Protein AF-0000000070920323 (afdb_homodimer)

Structure (mmCIF, N/CA/C/O backbone):
data_AF-0000000070920323-model_v1
#
loop_
_entity.id
_entity.type
_entity.pdbx_description
1 polymer 'DUF302 domain-containing protein'
#
loop_
_atom_site.group_PDB
_atom_site.id
_atom_site.type_symbol
_atom_site.label_atom_id
_atom_site.label_alt_id
_atom_site.label_comp_id
_atom_site.label_asym_id
_atom_site.label_entity_id
_atom_site.label_seq_id
_atom_site.pdbx_PDB_ins_code
_atom_site.Cartn_x
_atom_site.Cartn_y
_atom_site.Cartn_z
_atom_site.occupancy
_atom_site.B_iso_or_equiv
_atom_site.auth_seq_id
_atom_site.auth_comp_id
_atom_site.auth_asym_id
_atom_site.auth_atom_id
_atom_site.pdbx_PDB_model_num
ATOM 1 N N . MET A 1 1 ? -32.625 34.156 17.375 1 57.28 1 MET A N 1
ATOM 2 C CA . MET A 1 1 ? -31.172 34.062 17.5 1 57.28 1 MET A CA 1
ATOM 3 C C . MET A 1 1 ? -30.484 35.094 16.594 1 57.28 1 MET A C 1
ATOM 5 O O . MET A 1 1 ? -30.766 35.156 15.398 1 57.28 1 MET A O 1
ATOM 9 N N . SER A 1 2 ? -29.844 36.188 17.109 1 81.19 2 SER A N 1
ATOM 10 C CA . SER A 1 2 ? -29.453 37.438 16.422 1 81.19 2 SER A CA 1
ATOM 11 C C . SER A 1 2 ? -28.516 37.156 15.25 1 81.19 2 SER A C 1
ATOM 13 O O . SER A 1 2 ? -27.859 36.094 15.219 1 81.19 2 SER A O 1
ATOM 15 N N . LYS A 1 3 ? -28.688 37.688 14.109 1 90.5 3 LYS A N 1
ATOM 16 C CA . LYS A 1 3 ? -27.875 37.594 12.891 1 90.5 3 LYS A CA 1
ATOM 17 C C . LYS A 1 3 ? -26.391 37.5 13.219 1 90.5 3 LYS A C 1
ATOM 19 O O . LYS A 1 3 ? -25.656 36.75 12.57 1 90.5 3 LYS A O 1
ATOM 24 N N . LYS A 1 4 ? -25.984 38.125 14.25 1 90.06 4 LYS A N 1
ATOM 25 C CA . LYS A 1 4 ? -24.578 38.156 14.656 1 90.06 4 LYS A CA 1
ATOM 26 C C . LYS A 1 4 ? -24.156 36.781 15.211 1 90.06 4 LYS A C 1
ATOM 28 O O . LYS A 1 4 ? -23.047 36.312 14.953 1 90.06 4 LYS A O 1
ATOM 33 N N . LEU A 1 5 ? -24.953 36.125 15.914 1 87.5 5 LEU A N 1
ATOM 34 C CA . LEU A 1 5 ? -24.672 34.812 16.5 1 87.5 5 LEU A CA 1
ATOM 35 C C . LEU A 1 5 ? -24.547 33.75 15.406 1 87.5 5 LEU A C 1
ATOM 37 O O . LEU A 1 5 ? -23.656 32.906 15.461 1 87.5 5 LEU A O 1
ATOM 41 N N . ILE A 1 6 ? -25.406 33.844 14.43 1 91.12 6 ILE A N 1
ATOM 42 C CA . ILE A 1 6 ? -25.406 32.906 13.32 1 91.12 6 ILE A CA 1
ATOM 43 C C . ILE A 1 6 ? -24.125 33.062 12.516 1 91.12 6 ILE A C 1
ATOM 45 O O . ILE A 1 6 ? -23.469 32.062 12.195 1 91.12 6 ILE A O 1
ATOM 49 N N . VAL A 1 7 ? -23.75 34.25 12.195 1 91.25 7 VAL A N 1
ATOM 50 C CA . VAL A 1 7 ? -22.547 34.562 11.414 1 91.25 7 VAL A CA 1
ATOM 51 C C . VAL A 1 7 ? -21.312 34.062 12.164 1 91.25 7 VAL A C 1
ATOM 53 O O . VAL A 1 7 ? -20.422 33.438 11.57 1 91.25 7 VAL A O 1
ATOM 56 N N . THR A 1 8 ? -21.281 34.219 13.453 1 90.12 8 THR A N 1
ATOM 57 C CA . THR A 1 8 ? -20.156 33.812 14.273 1 90.12 8 THR A CA 1
ATOM 58 C C . THR A 1 8 ? -20.094 32.281 14.359 1 90.12 8 THR A C 1
ATOM 60 O O . THR A 1 8 ? -19.016 31.688 14.32 1 90.12 8 THR A O 1
ATOM 63 N N . GLY A 1 9 ? -21.188 31.656 14.516 1 90.19 9 GLY A N 1
ATOM 64 C CA . GLY A 1 9 ? -21.266 30.203 14.508 1 90.19 9 GLY A CA 1
ATOM 65 C C . GLY A 1 9 ? -20.766 29.578 13.219 1 90.19 9 GLY A C 1
ATOM 66 O O . GLY A 1 9 ? -19.969 28.656 13.234 1 90.19 9 GLY A O 1
ATOM 67 N N . ILE A 1 10 ? -21.25 30.109 12.031 1 93.25 10 ILE A N 1
ATOM 68 C CA . ILE A 1 10 ? -20.844 29.641 10.711 1 93.25 10 ILE A CA 1
ATOM 69 C C . ILE A 1 10 ? -19.344 29.891 10.5 1 93.25 10 ILE A C 1
ATOM 71 O O . ILE A 1 10 ? -18.641 29.031 9.969 1 93.25 10 ILE A O 1
ATOM 75 N N . GLY A 1 11 ? -18.938 31.031 10.906 1 92.75 11 GLY A N 1
ATOM 76 C CA . GLY A 1 11 ? -17.516 31.312 10.852 1 92.75 11 GLY A CA 1
ATOM 77 C C . GLY A 1 11 ? -16.672 30.312 11.617 1 92.75 11 GLY A C 1
ATOM 78 O O . GLY A 1 11 ? -15.672 29.828 11.102 1 92.75 11 GLY A O 1
ATOM 79 N N . GLY A 1 12 ? -17.062 30.047 12.844 1 90.75 12 GLY A N 1
ATOM 80 C CA . GLY A 1 12 ? -16.391 29.016 13.625 1 90.75 12 GLY A CA 1
ATOM 81 C C . GLY A 1 12 ? -16.359 27.672 12.945 1 90.75 12 GLY A C 1
ATOM 82 O O . GLY A 1 12 ? -15.328 26.984 12.938 1 90.75 12 GLY A O 1
ATOM 83 N N . PHE A 1 13 ? -17.484 27.297 12.398 1 93 13 PHE A N 1
ATOM 84 C CA . PHE A 1 13 ? -17.594 26.031 11.68 1 93 13 PHE A CA 1
ATOM 85 C C . PHE A 1 13 ? -16.594 25.969 10.523 1 93 13 PHE A C 1
ATOM 87 O O . PHE A 1 13 ? -15.844 25 10.398 1 93 13 PHE A O 1
ATOM 94 N N . VAL A 1 14 ? -16.516 26.969 9.672 1 94.06 14 VAL A N 1
ATOM 95 C CA . VAL A 1 14 ? -15.656 27.047 8.5 1 94.06 14 VAL A CA 1
ATOM 96 C C . VAL A 1 14 ? -14.188 27 8.938 1 94.06 14 VAL A C 1
ATOM 98 O O . VAL A 1 14 ? -13.383 26.281 8.344 1 94.06 14 VAL A O 1
ATOM 101 N N . VAL A 1 15 ? -13.883 27.688 10.016 1 92.5 15 VAL A N 1
ATOM 102 C CA . VAL A 1 15 ? -12.523 27.703 10.531 1 92.5 15 VAL A CA 1
ATOM 103 C C . VAL A 1 15 ? -12.156 26.312 11.062 1 92.5 15 VAL A C 1
ATOM 105 O O . VAL A 1 15 ? -11.039 25.844 10.867 1 92.5 15 VAL A O 1
ATOM 108 N N . GLY A 1 16 ? -13.094 25.688 11.75 1 91.06 16 GLY A N 1
ATOM 109 C CA . GLY A 1 16 ? -12.859 24.344 12.242 1 91.06 16 GLY A CA 1
ATOM 110 C C . GLY A 1 16 ? -12.57 23.344 11.133 1 91.06 16 GLY A C 1
ATOM 111 O O . GLY A 1 16 ? -11.609 22.578 11.219 1 91.06 16 GLY A O 1
ATOM 112 N N . VAL A 1 17 ? -13.32 23.312 10.078 1 91.56 17 VAL A N 1
ATOM 113 C CA . VAL A 1 17 ? -13.141 22.453 8.914 1 91.56 17 VAL A CA 1
ATOM 114 C C . VAL A 1 17 ? -11.797 22.75 8.258 1 91.56 17 VAL A C 1
ATOM 116 O O . VAL A 1 17 ? -11.031 21.828 7.961 1 91.56 17 VAL A O 1
ATOM 119 N N . GLY A 1 18 ? -11.523 23.953 8.031 1 92.62 18 GLY A N 1
ATOM 120 C CA . GLY A 1 18 ? -10.273 24.359 7.406 1 92.62 18 GLY A CA 1
ATOM 121 C C . GLY A 1 18 ? -9.047 23.953 8.211 1 92.62 18 GLY A C 1
ATOM 122 O O . GLY A 1 18 ? -8.078 23.438 7.652 1 92.62 18 GLY A O 1
ATOM 123 N N . ALA A 1 19 ? -9.102 24.141 9.5 1 91.69 19 ALA A N 1
ATOM 124 C CA . ALA A 1 19 ? -8 23.781 10.383 1 91.69 19 ALA A CA 1
ATOM 125 C C . ALA A 1 19 ? -7.762 22.266 10.367 1 91.69 19 ALA A C 1
ATOM 127 O O . ALA A 1 19 ? -6.617 21.812 10.312 1 91.69 19 ALA A O 1
ATOM 128 N N . MET A 1 20 ? -8.805 21.547 10.391 1 88.44 20 MET A N 1
ATOM 129 C CA . MET A 1 20 ? -8.68 20.094 10.359 1 88.44 20 MET A CA 1
ATOM 130 C C . MET A 1 20 ? -8.094 19.625 9.039 1 88.44 20 MET A C 1
ATOM 132 O O . MET A 1 20 ? -7.227 18.75 9.016 1 88.44 20 MET A O 1
ATOM 136 N N . MET A 1 21 ? -8.516 20.172 8.008 1 87.5 21 MET A N 1
ATOM 137 C CA . MET A 1 21 ? -7.992 19.812 6.695 1 87.5 21 MET A CA 1
ATOM 138 C C . MET A 1 21 ? -6.5 20.109 6.598 1 87.5 21 MET A C 1
ATOM 140 O O . MET A 1 21 ? -5.723 19.297 6.113 1 87.5 21 MET A O 1
ATOM 144 N N . LEU A 1 22 ? -6.121 21.125 7.055 1 87.19 22 LEU A N 1
ATOM 145 C CA . LEU A 1 22 ? -4.719 21.531 7.008 1 87.19 22 LEU A CA 1
ATOM 146 C C . LEU A 1 22 ? -3.863 20.609 7.879 1 87.19 22 LEU A C 1
ATOM 148 O O . LEU A 1 22 ? -2.793 20.172 7.453 1 87.19 22 LEU A O 1
ATOM 152 N N . THR A 1 23 ? -4.328 20.328 8.992 1 86.44 23 THR A N 1
ATOM 153 C CA . THR A 1 23 ? -3.562 19.484 9.898 1 86.44 23 THR A CA 1
ATOM 154 C C . THR A 1 23 ? -3.502 18.047 9.383 1 86.44 23 THR A C 1
ATOM 156 O O . THR A 1 23 ? -2.451 17.406 9.438 1 86.44 23 THR A O 1
ATOM 159 N N . ALA A 1 24 ? -4.566 17.625 8.898 1 82.19 24 ALA A N 1
ATOM 160 C CA . ALA A 1 24 ? -4.617 16.266 8.375 1 82.19 24 ALA A CA 1
ATOM 161 C C . ALA A 1 24 ? -3.672 16.109 7.184 1 82.19 24 ALA A C 1
ATOM 163 O O . ALA A 1 24 ? -2.914 15.133 7.117 1 82.19 24 ALA A O 1
ATOM 164 N N . PHE A 1 25 ? -3.678 16.984 6.336 1 82.12 25 PHE A N 1
ATOM 165 C CA . PHE A 1 25 ? -2.832 16.906 5.152 1 82.12 25 PHE A CA 1
ATOM 166 C C . PHE A 1 25 ? -1.36 17.047 5.527 1 82.12 25 PHE A C 1
ATOM 168 O O . PHE A 1 25 ? -0.496 16.422 4.906 1 82.12 25 PHE A O 1
ATOM 175 N N . SER A 1 26 ? -1.143 17.734 6.543 1 85.31 26 SER A N 1
ATOM 176 C CA . SER A 1 26 ? 0.236 17.922 6.98 1 85.31 26 SER A CA 1
ATOM 177 C C . SER A 1 26 ? 0.737 16.734 7.785 1 85.31 26 SER A C 1
ATOM 179 O O . SER A 1 26 ? 1.916 16.375 7.715 1 85.31 26 SER A O 1
ATOM 181 N N . ALA A 1 27 ? -0.126 16.109 8.398 1 88.12 27 ALA A N 1
ATOM 182 C CA . ALA A 1 27 ? 0.26 15.023 9.305 1 88.12 27 ALA A CA 1
ATOM 183 C C . ALA A 1 27 ? 0.129 13.672 8.617 1 88.12 27 ALA A C 1
ATOM 185 O O . ALA A 1 27 ? 0.665 12.672 9.094 1 88.12 27 ALA A O 1
ATOM 186 N N . ALA A 1 28 ? -0.458 13.656 7.492 1 86.75 28 ALA A N 1
ATOM 187 C CA . ALA A 1 28 ? -0.838 12.414 6.824 1 86.75 28 ALA A CA 1
ATOM 188 C C . ALA A 1 28 ? 0.387 11.555 6.527 1 86.75 28 ALA A C 1
ATOM 190 O O . ALA A 1 28 ? 0.401 10.359 6.832 1 86.75 28 ALA A O 1
ATOM 191 N N . PRO A 1 29 ? 1.549 12.117 6.066 1 87.94 29 PRO A N 1
ATOM 192 C CA . PRO A 1 29 ? 2.699 11.266 5.754 1 87.94 29 PRO A CA 1
ATOM 193 C C . PRO A 1 29 ? 3.244 10.539 6.98 1 87.94 29 PRO A C 1
ATOM 195 O O . PRO A 1 29 ? 3.518 9.336 6.914 1 87.94 29 PRO A O 1
ATOM 198 N N . LYS A 1 30 ? 3.256 11.203 8.094 1 89 30 LYS A N 1
ATOM 199 C CA . LYS A 1 30 ? 3.771 10.594 9.32 1 89 30 LYS A CA 1
ATOM 200 C C . LYS A 1 30 ? 2.775 9.594 9.891 1 89 30 LYS A C 1
ATOM 202 O O . LYS A 1 30 ? 3.17 8.609 10.523 1 89 30 LYS A O 1
ATOM 207 N N . LEU A 1 31 ? 1.542 9.828 9.578 1 89.25 31 LEU A N 1
ATOM 208 C CA . LEU A 1 31 ? 0.497 8.953 10.094 1 89.25 31 LEU A CA 1
ATOM 209 C C . LEU A 1 31 ? 0.349 7.711 9.227 1 89.25 31 LEU A C 1
ATOM 211 O O . LEU A 1 31 ? 0.002 6.637 9.727 1 89.25 31 LEU A O 1
ATOM 215 N N . MET A 1 32 ? 0.708 7.828 7.965 1 90.56 32 MET A N 1
ATOM 216 C CA . MET A 1 32 ? 0.456 6.742 7.02 1 90.56 32 MET A CA 1
ATOM 217 C C . MET A 1 32 ? 1.638 5.781 6.965 1 90.56 32 MET A C 1
ATOM 219 O O . MET A 1 32 ? 1.46 4.586 6.73 1 90.56 32 MET A O 1
ATOM 223 N N . ILE A 1 33 ? 2.855 6.336 7.23 1 95.69 33 ILE A N 1
ATOM 224 C CA . ILE A 1 33 ? 4.07 5.535 7.109 1 95.69 33 ILE A CA 1
ATOM 225 C C . ILE A 1 33 ? 4.855 5.59 8.414 1 95.69 33 ILE A C 1
ATOM 227 O O . ILE A 1 33 ? 5.035 6.66 9 1 95.69 33 ILE A O 1
ATOM 231 N N . VAL A 1 34 ? 5.324 4.477 8.859 1 95.88 34 VAL A N 1
ATOM 232 C CA . VAL A 1 34 ? 6.172 4.363 10.047 1 95.88 34 VAL A CA 1
ATOM 233 C C . VAL A 1 34 ? 7.609 4.07 9.625 1 95.88 34 VAL A C 1
ATOM 235 O O . VAL A 1 34 ? 7.852 3.211 8.773 1 95.88 34 VAL A O 1
ATOM 238 N N . GLU A 1 35 ? 8.5 4.793 10.156 1 97.12 35 GLU A N 1
ATOM 239 C CA . GLU A 1 35 ? 9.922 4.559 9.93 1 97.12 35 GLU A CA 1
ATOM 240 C C . GLU A 1 35 ? 10.656 4.312 11.242 1 97.12 35 GLU A C 1
ATOM 242 O O . GLU A 1 35 ? 10.406 4.992 12.242 1 97.12 35 GLU A O 1
ATO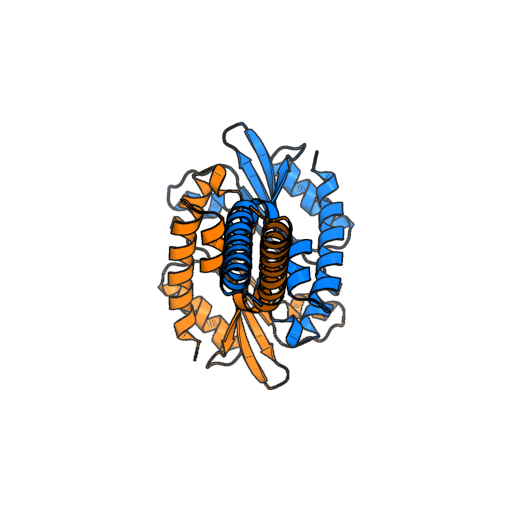M 247 N N . ASP A 1 36 ? 11.461 3.363 11.25 1 98.19 36 ASP A N 1
ATOM 248 C CA . ASP A 1 36 ? 12.352 3.074 12.367 1 98.19 36 ASP A CA 1
ATOM 249 C C . ASP A 1 36 ? 13.766 2.754 11.875 1 98.19 36 ASP A C 1
ATOM 251 O O . ASP A 1 36 ? 13.938 2.25 10.766 1 98.19 36 ASP A O 1
ATOM 255 N N . GLU A 1 37 ? 14.711 3.062 12.734 1 98.44 37 GLU A N 1
ATOM 256 C CA . GLU A 1 37 ? 16.078 2.703 12.391 1 98.44 37 GLU A CA 1
ATOM 257 C C . GLU A 1 37 ? 16.391 1.265 12.797 1 98.44 37 GLU A C 1
ATOM 259 O O . GLU A 1 37 ? 15.992 0.815 13.875 1 98.44 37 GLU A O 1
ATOM 264 N N . SER A 1 38 ? 17.078 0.591 11.93 1 98.75 38 SER A N 1
ATOM 265 C CA . SER A 1 38 ? 17.516 -0.764 12.242 1 98.75 38 SER A CA 1
ATOM 266 C C . SER A 1 38 ? 18.828 -0.751 13.023 1 98.75 38 SER A C 1
ATOM 268 O O . SER A 1 38 ? 19.688 0.104 12.797 1 98.75 38 SER A O 1
ATOM 270 N N . ARG A 1 39 ? 19.047 -1.739 13.914 1 97.81 39 ARG A N 1
ATOM 271 C CA . ARG A 1 39 ? 20.281 -1.916 14.672 1 97.81 39 ARG A CA 1
ATOM 272 C C . ARG A 1 39 ? 21.344 -2.598 13.828 1 97.81 39 ARG A C 1
ATOM 274 O O . ARG A 1 39 ? 22.5 -2.695 14.242 1 97.81 39 ARG A O 1
ATOM 281 N N . TYR A 1 40 ? 20.969 -3.064 12.672 1 98.5 40 TYR A N 1
ATOM 282 C CA . TYR A 1 40 ? 21.859 -3.867 11.852 1 98.5 40 TYR A CA 1
ATOM 283 C C . TYR A 1 40 ? 22.062 -3.229 10.477 1 98.5 40 TYR A C 1
ATOM 285 O O . TYR A 1 40 ? 21.328 -2.311 10.102 1 98.5 40 TYR A O 1
ATOM 293 N N . ALA A 1 41 ? 23.078 -3.699 9.797 1 98.38 41 ALA A N 1
ATOM 294 C CA . ALA A 1 41 ? 23.328 -3.258 8.43 1 98.38 41 ALA A CA 1
ATOM 295 C C . ALA A 1 41 ? 22.266 -3.801 7.473 1 98.38 41 ALA A C 1
ATOM 297 O O . ALA A 1 41 ? 21.453 -4.652 7.852 1 98.38 41 ALA A O 1
ATOM 298 N N . PHE A 1 42 ? 22.266 -3.285 6.305 1 98.62 42 PHE A N 1
ATOM 299 C CA . PHE A 1 42 ? 21.219 -3.508 5.312 1 98.62 42 PHE A CA 1
ATOM 300 C C . PHE A 1 42 ? 20.969 -4.996 5.117 1 98.62 42 PHE A C 1
ATOM 302 O O . PHE A 1 42 ? 19.859 -5.484 5.375 1 98.62 42 PHE A O 1
ATOM 309 N N . GLU A 1 43 ? 21.938 -5.773 4.77 1 98.38 43 GLU A N 1
ATOM 310 C CA . GLU A 1 43 ? 21.766 -7.191 4.473 1 98.38 43 GLU A CA 1
ATOM 311 C C . GLU A 1 43 ? 21.344 -7.969 5.719 1 98.38 43 GLU A C 1
ATOM 313 O O . GLU A 1 43 ? 20.4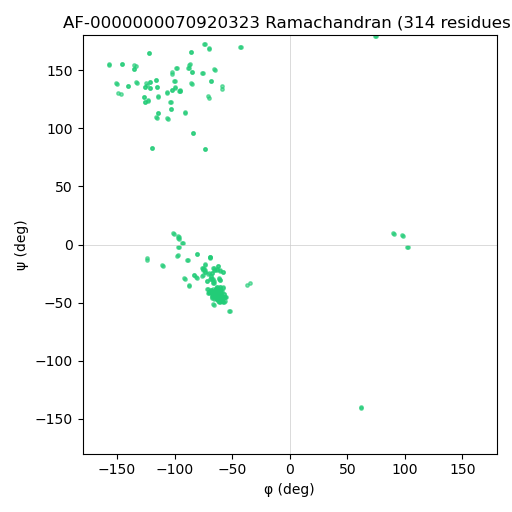84 -8.844 5.652 1 98.38 43 GLU A O 1
ATOM 318 N N . GLU A 1 44 ? 21.969 -7.656 6.789 1 98.69 44 GLU A N 1
ATOM 319 C CA . GLU A 1 44 ? 21.641 -8.352 8.039 1 98.69 44 GLU A CA 1
ATOM 320 C C . GLU A 1 44 ? 20.219 -8.07 8.477 1 98.69 44 GLU A C 1
ATOM 322 O O . GLU A 1 44 ? 19.531 -8.953 9 1 98.69 44 GLU A O 1
ATOM 327 N N . THR A 1 45 ? 19.75 -6.812 8.289 1 98.81 45 THR A N 1
ATOM 328 C CA . THR A 1 45 ? 18.375 -6.465 8.617 1 98.81 45 THR A CA 1
ATOM 329 C C . THR A 1 45 ? 17.391 -7.34 7.836 1 98.81 45 THR A C 1
ATOM 331 O O . THR A 1 45 ? 16.469 -7.914 8.414 1 98.81 45 THR A O 1
ATOM 334 N N . ILE A 1 46 ? 17.656 -7.496 6.566 1 98.75 46 ILE A N 1
ATOM 335 C CA . ILE A 1 46 ? 16.781 -8.273 5.695 1 98.75 46 ILE A CA 1
ATOM 336 C C . ILE A 1 46 ? 16.781 -9.734 6.141 1 98.75 46 ILE A C 1
ATOM 338 O O . ILE A 1 46 ? 15.719 -10.344 6.301 1 98.75 46 ILE A O 1
ATOM 342 N N . GLU A 1 47 ? 17.938 -10.266 6.406 1 98.62 47 GLU A N 1
ATOM 343 C CA . GLU A 1 47 ? 18.078 -11.656 6.801 1 98.62 47 GLU A CA 1
ATOM 344 C C . GLU A 1 47 ? 17.359 -11.938 8.117 1 98.62 47 GLU A C 1
ATOM 346 O O . GLU A 1 47 ? 16.688 -12.961 8.266 1 98.62 47 GLU A O 1
ATOM 351 N N . ARG A 1 48 ? 17.531 -11.047 9.031 1 98.62 48 ARG A N 1
ATOM 352 C CA . ARG A 1 48 ? 16.922 -11.227 10.352 1 98.62 48 ARG A CA 1
ATOM 353 C C . ARG A 1 48 ? 15.406 -11.125 10.281 1 98.62 48 ARG A C 1
ATOM 355 O O . ARG A 1 48 ? 14.703 -11.867 10.969 1 98.62 48 ARG A O 1
ATOM 362 N N . VAL A 1 49 ? 14.883 -10.203 9.469 1 98.75 49 VAL A N 1
ATOM 363 C CA . VAL A 1 49 ? 13.438 -10.086 9.312 1 98.75 49 VAL A CA 1
ATOM 364 C C . VAL A 1 49 ? 12.875 -11.367 8.703 1 98.75 49 VAL A C 1
ATOM 366 O O . VAL A 1 49 ? 11.875 -11.906 9.18 1 98.75 49 VAL A O 1
ATOM 369 N N . GLU A 1 50 ? 13.516 -11.852 7.648 1 98.62 50 GLU A N 1
ATOM 370 C CA . GLU A 1 50 ? 13.07 -13.086 7.004 1 98.62 50 GLU A CA 1
ATOM 371 C C . GLU A 1 50 ? 13.078 -14.25 7.988 1 98.62 50 GLU A C 1
ATOM 373 O O . GLU A 1 50 ? 12.109 -15.008 8.062 1 98.62 50 GLU A O 1
ATOM 378 N N . ALA A 1 51 ? 14.164 -14.391 8.719 1 98.44 51 ALA A N 1
ATOM 379 C CA . ALA A 1 51 ? 14.312 -15.484 9.672 1 98.44 51 ALA A CA 1
ATOM 380 C C . ALA A 1 51 ? 13.25 -15.414 10.766 1 98.44 51 ALA A C 1
ATOM 382 O O . ALA A 1 51 ? 12.625 -16.422 11.102 1 98.44 51 ALA A O 1
ATOM 383 N N . THR A 1 52 ? 13.078 -14.234 11.312 1 98.5 52 THR A N 1
ATOM 384 C CA . THR A 1 52 ? 12.109 -14.055 12.383 1 98.5 52 THR A CA 1
ATOM 385 C C . THR A 1 52 ? 10.688 -14.312 11.883 1 98.5 52 THR A C 1
ATOM 387 O O . THR A 1 52 ? 9.883 -14.938 12.578 1 98.5 52 THR A O 1
ATOM 390 N N . ALA A 1 53 ? 10.359 -13.797 10.648 1 98.44 53 ALA A N 1
ATOM 391 C CA . ALA A 1 53 ? 9.047 -14.047 10.062 1 98.44 53 ALA A CA 1
ATOM 392 C C . ALA A 1 53 ? 8.789 -15.547 9.938 1 98.44 53 ALA A C 1
ATOM 394 O O . ALA A 1 53 ? 7.727 -16.031 10.336 1 98.44 53 ALA A O 1
ATOM 395 N N . THR A 1 54 ? 9.766 -16.266 9.461 1 97.75 54 THR A N 1
ATOM 396 C CA . THR A 1 54 ? 9.648 -17.703 9.266 1 97.75 54 THR A CA 1
ATOM 397 C C . THR A 1 54 ? 9.477 -18.422 10.602 1 97.75 54 THR A C 1
ATOM 399 O O . THR A 1 54 ? 8.672 -19.344 10.719 1 97.75 54 THR A O 1
ATOM 402 N N . GLU A 1 55 ? 10.188 -18 11.57 1 97.69 55 GLU A N 1
ATOM 403 C CA . GLU A 1 55 ? 10.109 -18.578 12.914 1 97.69 55 GLU A CA 1
ATOM 404 C C . GLU A 1 55 ? 8.703 -18.422 13.492 1 97.69 55 GLU A C 1
ATOM 406 O O . GLU A 1 55 ? 8.258 -19.25 14.281 1 97.69 55 GLU A O 1
ATOM 411 N N . HIS A 1 56 ? 8.055 -17.375 13.078 1 97 56 HIS A N 1
ATOM 412 C CA . HIS A 1 56 ? 6.723 -17.094 13.609 1 97 56 HIS A CA 1
ATOM 413 C C . HIS A 1 56 ? 5.633 -17.609 12.68 1 97 56 HIS A C 1
ATOM 415 O O . HIS A 1 56 ? 4.469 -17.234 12.805 1 97 56 HIS A O 1
ATOM 421 N N . GLY A 1 57 ? 6.062 -18.344 11.641 1 96.12 57 GLY A N 1
ATOM 422 C CA . GLY A 1 57 ? 5.094 -19.031 10.797 1 96.12 57 GLY A CA 1
ATOM 423 C C . GLY A 1 57 ? 4.633 -18.188 9.617 1 96.12 57 GLY A C 1
ATOM 424 O O . GLY A 1 57 ? 3.648 -18.516 8.953 1 96.12 57 GLY A O 1
ATOM 425 N N . TRP A 1 58 ? 5.277 -17.109 9.43 1 98.12 58 TRP A N 1
ATOM 426 C CA . TRP A 1 58 ? 4.965 -16.281 8.273 1 98.12 58 TRP A CA 1
ATOM 427 C C . TRP A 1 58 ? 5.777 -16.719 7.055 1 98.12 58 TRP A C 1
ATOM 429 O O . TRP A 1 58 ? 6.883 -17.25 7.199 1 98.12 58 TRP A O 1
ATOM 439 N N . LYS A 1 59 ? 5.199 -16.469 5.895 1 97.62 59 LYS A N 1
ATOM 440 C CA . LYS A 1 59 ? 5.91 -16.672 4.637 1 97.62 59 LYS A CA 1
ATOM 441 C C . LYS A 1 59 ? 6.473 -15.352 4.113 1 97.62 59 LYS A C 1
ATOM 443 O O . LYS A 1 59 ? 5.945 -14.281 4.418 1 97.62 59 LYS A O 1
ATOM 448 N N . VAL A 1 60 ? 7.531 -15.484 3.383 1 98.19 60 VAL A N 1
ATOM 449 C CA . VAL A 1 60 ? 8.125 -14.344 2.695 1 98.19 60 VAL A CA 1
ATOM 450 C C . VAL A 1 60 ? 8.125 -14.594 1.188 1 98.19 60 VAL A C 1
ATOM 452 O O . VAL A 1 60 ? 9.156 -14.945 0.608 1 98.19 60 VAL A O 1
ATOM 455 N N . PRO A 1 61 ? 6.969 -14.297 0.573 1 97.69 61 PRO A N 1
ATOM 456 C CA . PRO A 1 61 ? 6.809 -14.672 -0.834 1 97.69 61 PRO A CA 1
ATOM 457 C C . PRO A 1 61 ? 7.848 -14.016 -1.74 1 97.69 61 PRO A C 1
ATOM 459 O O . PRO A 1 61 ? 8.281 -14.617 -2.729 1 97.69 61 PRO A O 1
ATOM 462 N N . THR A 1 62 ? 8.234 -12.773 -1.47 1 97.69 62 THR A N 1
ATOM 463 C CA . THR A 1 62 ? 9.117 -12.047 -2.381 1 97.69 62 THR A CA 1
ATOM 464 C C . THR A 1 62 ? 9.984 -11.047 -1.619 1 97.69 62 THR A C 1
ATOM 466 O O . THR A 1 62 ? 9.516 -10.422 -0.665 1 97.69 62 THR A O 1
ATOM 469 N N . VAL A 1 63 ? 11.227 -10.961 -1.975 1 98.25 63 VAL A N 1
ATOM 470 C CA . VAL A 1 63 ? 12.094 -9.844 -1.613 1 98.25 63 VAL A CA 1
ATOM 471 C C . VAL A 1 63 ? 12.5 -9.078 -2.871 1 98.25 63 VAL A C 1
ATOM 473 O O . VAL A 1 63 ? 13.195 -9.609 -3.734 1 98.25 63 VAL A O 1
ATOM 476 N N . HIS A 1 64 ? 12.031 -7.859 -2.973 1 98.38 64 HIS A N 1
ATOM 477 C CA . HIS A 1 64 ? 12.398 -6.996 -4.094 1 98.38 64 HIS A CA 1
ATOM 478 C C . HIS A 1 64 ? 13.633 -6.164 -3.771 1 98.38 64 HIS A C 1
ATOM 480 O O . HIS A 1 64 ? 13.594 -5.309 -2.887 1 98.38 64 HIS A O 1
ATOM 486 N N . MET A 1 65 ? 14.719 -6.449 -4.504 1 98.06 65 MET A N 1
ATOM 487 C CA . MET A 1 65 ? 15.828 -5.504 -4.469 1 98.06 65 MET A CA 1
ATOM 488 C C . MET A 1 65 ? 15.609 -4.367 -5.465 1 98.06 65 MET A C 1
ATOM 490 O O . MET A 1 65 ? 15.961 -4.488 -6.637 1 98.06 65 MET A O 1
ATOM 494 N N . LEU A 1 66 ? 15.07 -3.25 -4.969 1 98.25 66 LEU A N 1
ATOM 495 C CA . LEU A 1 66 ? 14.633 -2.176 -5.852 1 98.25 66 LEU A CA 1
ATOM 496 C C . LEU A 1 66 ? 15.812 -1.541 -6.566 1 98.25 66 LEU A C 1
ATOM 498 O O . LEU A 1 66 ? 15.703 -1.133 -7.727 1 98.25 66 LEU A O 1
ATOM 502 N N . HIS A 1 67 ? 16.969 -1.524 -5.895 1 97.44 67 HIS A N 1
ATOM 503 C CA . HIS A 1 67 ? 18.141 -0.946 -6.539 1 97.44 67 HIS A CA 1
ATOM 504 C C . HIS A 1 67 ? 18.594 -1.792 -7.727 1 97.44 67 HIS A C 1
ATOM 506 O O . HIS A 1 67 ? 19.125 -1.262 -8.703 1 97.44 67 HIS A O 1
ATOM 512 N N . ASP A 1 68 ? 18.359 -3.064 -7.68 1 96.75 68 ASP A N 1
ATOM 513 C CA . ASP A 1 68 ? 18.719 -3.932 -8.797 1 96.75 68 ASP A CA 1
ATOM 514 C C . ASP A 1 68 ? 17.797 -3.672 -10 1 96.75 68 ASP A C 1
ATOM 516 O O . ASP A 1 68 ? 18.172 -3.941 -11.141 1 96.75 68 ASP A O 1
ATOM 520 N N . ALA A 1 69 ? 16.578 -3.17 -9.734 1 95.44 69 ALA A N 1
ATOM 521 C CA . ALA A 1 69 ? 15.609 -2.939 -10.797 1 95.44 69 ALA A CA 1
ATOM 522 C C . ALA A 1 69 ? 15.984 -1.708 -11.617 1 95.44 69 ALA A C 1
ATOM 524 O O . ALA A 1 69 ? 15.586 -1.584 -12.781 1 95.44 69 ALA A O 1
ATOM 525 N N . VAL A 1 70 ? 16.797 -0.81 -11.047 1 97.25 70 VAL A N 1
ATOM 526 C CA . VAL A 1 70 ? 17.031 0.457 -11.734 1 97.25 70 VAL A CA 1
ATOM 527 C C . VAL A 1 70 ? 18.469 0.511 -12.25 1 97.25 70 VAL A C 1
ATOM 529 O O . VAL A 1 70 ? 18.766 1.255 -13.188 1 97.25 70 VAL A O 1
ATOM 532 N N . THR A 1 71 ? 19.344 -0.311 -11.742 1 96.44 71 THR A N 1
ATOM 533 C CA . THR A 1 71 ? 20.766 -0.288 -12.062 1 96.44 71 THR A CA 1
ATOM 534 C C . THR A 1 71 ? 21 -0.573 -13.539 1 96.44 71 THR A C 1
ATOM 536 O O . THR A 1 71 ? 21.828 0.079 -14.188 1 96.44 71 THR A O 1
ATOM 539 N N . PRO A 1 72 ? 20.281 -1.507 -14.094 1 96.06 72 PRO A N 1
ATOM 540 C CA . PRO A 1 72 ? 20.5 -1.803 -15.508 1 96.06 72 PRO A CA 1
ATOM 541 C C . PRO A 1 72 ? 20.188 -0.611 -16.422 1 96.06 72 PRO A C 1
ATOM 543 O O . PRO A 1 72 ? 20.625 -0.583 -17.578 1 96.06 72 PRO A O 1
ATOM 546 N N . TYR A 1 73 ? 19.469 0.302 -15.922 1 95.94 73 TYR A N 1
ATOM 547 C CA . TYR A 1 73 ? 19.078 1.454 -16.719 1 95.94 73 TYR A CA 1
ATOM 548 C C . TYR A 1 73 ? 19.984 2.641 -16.469 1 95.94 73 TYR A C 1
ATOM 550 O O . TYR A 1 73 ? 19.672 3.771 -16.844 1 95.94 73 TYR A O 1
ATOM 558 N N . GLY A 1 74 ? 21.031 2.424 -15.672 1 96.25 74 GLY A N 1
ATOM 559 C CA . GLY A 1 74 ? 22.094 3.412 -15.508 1 96.25 74 GLY A CA 1
ATOM 560 C C . GLY A 1 74 ? 21.922 4.262 -14.258 1 96.25 74 GLY A C 1
ATOM 561 O O . GLY A 1 74 ? 22.656 5.238 -14.07 1 96.25 74 GLY A O 1
ATOM 562 N N . TYR A 1 75 ? 20.969 3.875 -13.461 1 95.75 75 TYR A N 1
ATOM 563 C CA . TYR A 1 75 ? 20.734 4.652 -12.25 1 95.75 75 TYR A CA 1
ATOM 564 C C . TYR A 1 75 ? 21.469 4.043 -11.062 1 95.75 75 TYR A C 1
ATOM 566 O O . TYR A 1 75 ? 21.5 2.822 -10.898 1 95.75 75 TYR A O 1
ATOM 574 N N . GLU A 1 76 ? 22.141 4.867 -10.359 1 92.56 76 GLU A N 1
ATOM 575 C CA . GLU A 1 76 ? 22.766 4.477 -9.102 1 92.56 76 GLU A CA 1
ATOM 576 C C . GLU A 1 76 ? 22.016 5.043 -7.902 1 92.56 76 GLU A C 1
ATOM 578 O O . GLU A 1 76 ? 22.016 6.258 -7.68 1 92.56 76 GLU A O 1
ATOM 583 N N . VAL A 1 77 ? 21.422 4.066 -7.34 1 92.81 77 VAL A N 1
ATOM 584 C CA . VAL A 1 77 ? 20.594 4.441 -6.203 1 92.81 77 VAL A CA 1
ATOM 585 C C . VAL A 1 77 ? 21.031 3.658 -4.965 1 92.81 77 VAL A C 1
ATOM 587 O O . VAL A 1 77 ? 21.797 2.701 -5.066 1 92.81 77 VAL A O 1
ATOM 590 N N . GLY A 1 78 ? 21.156 4.172 -3.736 1 94.19 78 GLY A N 1
ATOM 591 C CA . GLY A 1 78 ? 21.484 3.469 -2.502 1 94.19 78 GLY A CA 1
ATOM 592 C C . GLY A 1 78 ? 20.75 2.145 -2.365 1 94.19 78 GLY A C 1
ATOM 593 O O . GLY A 1 78 ? 19.969 1.771 -3.236 1 94.19 78 GLY A O 1
ATOM 594 N N . ARG A 1 79 ? 21.094 1.352 -1.433 1 97.56 79 ARG A N 1
ATOM 595 C CA . ARG A 1 79 ? 20.484 0.043 -1.2 1 97.56 79 ARG A CA 1
ATOM 596 C C . ARG A 1 79 ? 19.062 0.182 -0.667 1 97.56 79 ARG A C 1
ATOM 598 O O . ARG A 1 79 ? 18.828 0.925 0.288 1 97.56 79 ARG A O 1
ATOM 605 N N . VAL A 1 80 ? 18.109 -0.462 -1.343 1 98.75 80 VAL A N 1
ATOM 606 C CA . VAL A 1 80 ? 16.703 -0.434 -0.971 1 98.75 80 VAL A CA 1
ATOM 607 C C . VAL A 1 80 ? 16.047 -1.769 -1.324 1 98.75 80 VAL A C 1
ATOM 609 O O . VAL A 1 80 ? 16.156 -2.244 -2.457 1 98.75 80 VAL A O 1
ATOM 612 N N . ALA A 1 81 ? 15.352 -2.33 -0.359 1 98.81 81 ALA A N 1
ATOM 613 C CA . ALA A 1 81 ? 14.617 -3.578 -0.559 1 98.81 81 ALA A CA 1
ATOM 614 C C . ALA A 1 81 ? 13.203 -3.48 0.013 1 98.81 81 ALA A C 1
ATOM 616 O O . ALA A 1 81 ? 12.938 -2.658 0.892 1 98.81 81 ALA A O 1
ATOM 617 N N . VAL A 1 82 ? 12.344 -4.254 -0.536 1 98.81 82 VAL A N 1
ATOM 618 C CA . VAL A 1 82 ? 11 -4.434 0.004 1 98.81 82 VAL A CA 1
ATOM 619 C C . VAL A 1 82 ? 10.727 -5.918 0.234 1 98.81 82 VAL A C 1
ATOM 621 O O . VAL A 1 82 ? 10.844 -6.727 -0.689 1 98.81 82 VAL A O 1
ATOM 624 N N . LEU A 1 83 ? 10.406 -6.234 1.438 1 98.81 83 LEU A N 1
ATOM 625 C CA . LEU A 1 83 ? 10.016 -7.594 1.806 1 98.81 83 LEU A CA 1
ATOM 626 C C . LEU A 1 83 ? 8.5 -7.711 1.896 1 98.81 83 LEU A C 1
ATOM 628 O O . LEU A 1 83 ? 7.832 -6.836 2.451 1 98.81 83 LEU A O 1
ATOM 632 N N . GLU A 1 84 ? 8.031 -8.766 1.332 1 98.5 84 GLU A N 1
ATOM 633 C CA . GLU A 1 84 ? 6.621 -9.102 1.494 1 98.5 84 GLU A CA 1
ATOM 634 C C . GLU A 1 84 ? 6.434 -10.219 2.514 1 98.5 84 GLU A C 1
ATOM 636 O O . GLU A 1 84 ? 7.188 -11.195 2.518 1 98.5 84 GLU A O 1
ATOM 641 N N . LEU A 1 85 ? 5.512 -10.008 3.377 1 98.38 85 LEU A N 1
ATOM 642 C CA . LEU A 1 85 ? 5.176 -10.992 4.402 1 98.38 85 LEU A CA 1
ATOM 643 C C . LEU A 1 85 ? 3.713 -11.406 4.297 1 98.38 85 LEU A C 1
ATOM 645 O O . LEU A 1 85 ? 2.838 -10.562 4.086 1 98.38 85 LEU A O 1
ATOM 649 N N . CYS A 1 86 ? 3.486 -12.672 4.48 1 97.94 86 CYS A N 1
ATOM 650 C CA . CYS A 1 86 ? 2.117 -13.164 4.383 1 97.94 86 CYS A CA 1
ATOM 651 C C . CYS A 1 86 ? 1.842 -14.219 5.449 1 97.94 86 CYS A C 1
ATOM 653 O O . CYS A 1 86 ? 2.693 -15.07 5.719 1 97.94 86 CYS A O 1
ATOM 655 N N . GLN A 1 87 ? 0.739 -14.117 6.039 1 97.88 87 GLN A N 1
ATOM 656 C CA . GLN A 1 87 ? 0.182 -15.148 6.914 1 97.88 87 GLN A CA 1
ATOM 657 C C . GLN A 1 87 ? -1.116 -15.711 6.344 1 97.88 87 GLN A C 1
ATOM 659 O O . GLN A 1 87 ? -2.164 -15.062 6.418 1 97.88 87 GLN A O 1
ATOM 664 N N . PRO A 1 88 ? -1.051 -16.953 5.895 1 97.31 88 PRO A N 1
ATOM 665 C CA . PRO A 1 88 ? -2.168 -17.516 5.133 1 97.31 88 PRO A CA 1
ATOM 666 C C . PRO A 1 88 ? -3.484 -17.484 5.906 1 97.31 88 PRO A C 1
ATOM 668 O O . PRO A 1 88 ? -4.547 -17.266 5.316 1 97.31 88 PRO A O 1
ATOM 671 N N . HIS A 1 89 ? -3.461 -17.703 7.18 1 97.75 89 HIS A N 1
ATOM 672 C CA . HIS A 1 89 ? -4.688 -17.703 7.973 1 97.75 89 HIS A CA 1
ATOM 673 C C . HIS A 1 89 ? -5.32 -16.312 8.008 1 97.75 89 HIS A C 1
ATOM 675 O O . HIS A 1 89 ? -6.539 -16.188 7.898 1 97.75 89 HIS A O 1
ATOM 681 N N . HIS A 1 90 ? -4.488 -15.273 8.203 1 97.88 90 HIS A N 1
ATOM 682 C CA . HIS A 1 90 ? -4.996 -13.906 8.133 1 97.88 90 HIS A CA 1
ATOM 683 C C . HIS A 1 90 ? -5.547 -13.602 6.742 1 97.88 90 HIS A C 1
ATOM 685 O O . HIS A 1 90 ? -6.637 -13.039 6.613 1 97.88 90 HIS A O 1
ATOM 691 N N . ALA A 1 91 ? -4.801 -13.977 5.715 1 98.12 91 ALA A N 1
ATOM 692 C CA . ALA A 1 91 ? -5.215 -13.727 4.336 1 98.12 91 ALA A CA 1
ATOM 693 C C . ALA A 1 91 ? -6.555 -14.391 4.039 1 98.12 91 ALA A C 1
ATOM 695 O O . ALA A 1 91 ? -7.43 -13.789 3.412 1 98.12 91 ALA A O 1
ATOM 696 N N . ALA A 1 92 ? -6.727 -15.594 4.566 1 98.12 92 ALA A N 1
ATOM 697 C CA . ALA A 1 92 ? -7.945 -16.359 4.301 1 98.12 92 ALA A CA 1
ATOM 698 C C . ALA A 1 92 ? -9.172 -15.641 4.863 1 98.12 92 ALA A C 1
ATOM 700 O O . ALA A 1 92 ? -10.242 -15.656 4.254 1 98.12 92 ALA A O 1
ATOM 701 N N . LYS A 1 93 ? -9.023 -15.062 6.004 1 97.94 93 LYS A N 1
ATOM 702 C CA . LYS A 1 93 ? -10.133 -14.352 6.637 1 97.94 93 LYS A CA 1
ATOM 703 C C . LYS A 1 93 ? -10.594 -13.172 5.781 1 97.94 93 LYS A C 1
ATOM 705 O O . LYS A 1 93 ? -11.789 -12.938 5.633 1 97.94 93 LYS A O 1
ATOM 710 N N . ILE A 1 94 ? -9.656 -12.422 5.188 1 97.69 94 ILE A N 1
ATOM 711 C CA . ILE A 1 94 ? -9.992 -11.305 4.309 1 97.69 94 ILE A CA 1
ATOM 712 C C . ILE A 1 94 ? -10.648 -11.836 3.035 1 97.69 94 ILE A C 1
ATOM 714 O O . ILE A 1 94 ? -11.695 -11.328 2.611 1 97.69 94 ILE A O 1
ATOM 718 N N . LEU A 1 95 ? -10.102 -12.867 2.461 1 97.94 95 LEU A N 1
ATOM 719 C CA . LEU A 1 95 ? -10.5 -13.359 1.146 1 97.94 95 LEU A CA 1
ATOM 720 C C . LEU A 1 95 ? -11.852 -14.062 1.215 1 97.94 95 LEU A C 1
ATOM 722 O O . LEU A 1 95 ? -12.508 -14.258 0.187 1 97.94 95 LEU A O 1
ATOM 726 N N . ALA A 1 96 ? -12.281 -14.43 2.402 1 96.31 96 ALA A N 1
ATOM 727 C CA . ALA A 1 96 ? -13.516 -15.188 2.578 1 96.31 96 ALA A CA 1
ATOM 728 C C . ALA A 1 96 ? -14.742 -14.297 2.389 1 96.31 96 ALA A C 1
ATOM 730 O O . ALA A 1 96 ? -15.844 -14.781 2.158 1 96.31 96 ALA A O 1
ATOM 731 N N . GLU A 1 97 ? -14.5 -13 2.557 1 96.06 97 GLU A N 1
ATOM 732 C CA . GLU A 1 97 ? -15.609 -12.055 2.467 1 96.06 97 GLU A CA 1
ATOM 733 C C . GLU A 1 97 ? -15.453 -11.133 1.261 1 96.06 97 GLU A C 1
ATOM 735 O O . GLU A 1 97 ? -14.469 -10.398 1.158 1 96.06 97 GLU A O 1
ATOM 740 N N . ASP A 1 98 ? -16.547 -11.094 0.438 1 95.62 98 ASP A N 1
ATOM 741 C CA . ASP A 1 98 ? -16.5 -10.234 -0.745 1 95.62 98 ASP A CA 1
ATOM 742 C C . ASP A 1 98 ? -16.219 -8.789 -0.365 1 95.62 98 ASP A C 1
ATOM 744 O O . ASP A 1 98 ? -15.375 -8.133 -0.988 1 95.62 98 ASP A O 1
ATOM 748 N N . ARG A 1 99 ? -16.844 -8.359 0.658 1 93.88 99 ARG A N 1
ATOM 749 C CA . ARG A 1 99 ? -16.734 -6.957 1.04 1 93.88 99 ARG A CA 1
ATOM 750 C C . ARG A 1 99 ? -15.312 -6.633 1.518 1 93.88 99 ARG A C 1
ATOM 752 O O . ARG A 1 99 ? -14.906 -5.469 1.511 1 93.88 99 ARG A O 1
ATOM 759 N N . ALA A 1 100 ? -14.586 -7.621 1.981 1 96.56 100 ALA A N 1
ATOM 760 C CA . ALA A 1 100 ? -13.242 -7.387 2.518 1 96.56 100 ALA A CA 1
ATOM 761 C C . ALA A 1 100 ? -12.188 -7.465 1.418 1 96.56 100 ALA A C 1
ATOM 763 O O . ALA A 1 100 ? -11.055 -7.012 1.601 1 96.56 100 ALA A O 1
ATOM 764 N N . LYS A 1 101 ? -12.523 -7.977 0.254 1 97.5 101 LYS A N 1
ATOM 765 C CA . LYS A 1 101 ? -11.562 -8.18 -0.831 1 97.5 101 LYS A CA 1
ATOM 766 C C . LYS A 1 101 ? -11.094 -6.848 -1.405 1 97.5 101 LYS A C 1
ATOM 768 O O . LYS A 1 101 ? -10.094 -6.793 -2.119 1 97.5 101 LYS A O 1
ATOM 773 N N . VAL A 1 102 ? -11.766 -5.781 -1.01 1 95.75 102 VAL A N 1
ATOM 774 C CA . VAL A 1 102 ? -11.445 -4.449 -1.511 1 95.75 102 VAL A CA 1
ATOM 775 C C . VAL A 1 102 ? -10.008 -4.086 -1.142 1 95.75 102 VAL A C 1
ATOM 777 O O . VAL A 1 102 ? -9.344 -3.34 -1.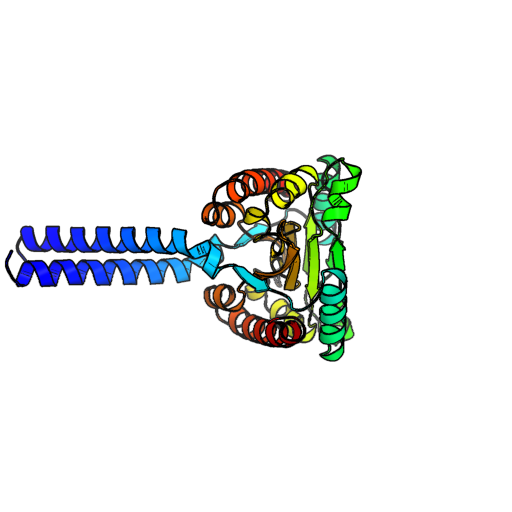863 1 95.75 102 VAL A O 1
ATOM 780 N N . VAL A 1 103 ? -9.461 -4.738 -0.097 1 96.69 103 VAL A N 1
ATOM 781 C CA . VAL A 1 103 ? -8.148 -4.32 0.399 1 96.69 103 VAL A CA 1
ATOM 782 C C . VAL A 1 103 ? -7.074 -5.266 -0.123 1 96.69 103 VAL A C 1
ATOM 784 O O . VAL A 1 103 ? -5.922 -5.203 0.308 1 96.69 103 VAL A O 1
ATOM 787 N N . THR A 1 104 ? -7.418 -6.164 -1.061 1 97.56 104 THR A N 1
ATOM 788 C CA . THR A 1 104 ? -6.457 -7.152 -1.532 1 97.56 104 THR A CA 1
ATOM 789 C C . THR A 1 104 ? -5.297 -6.477 -2.262 1 97.56 104 THR A C 1
ATOM 791 O O . THR A 1 104 ? -4.191 -7.023 -2.322 1 97.56 104 THR A O 1
ATOM 794 N N . SER A 1 105 ? -5.52 -5.281 -2.75 1 96.62 105 SER A N 1
ATOM 795 C CA . SER A 1 105 ? -4.445 -4.539 -3.404 1 96.62 105 SER A CA 1
ATOM 796 C C . SER A 1 105 ? -3.383 -4.102 -2.398 1 96.62 105 SER A C 1
ATOM 798 O O . SER A 1 105 ? -2.287 -3.695 -2.785 1 96.62 105 SER A O 1
ATOM 800 N N . LEU A 1 106 ? -3.639 -4.223 -1.107 1 94.88 106 LEU A N 1
ATOM 801 C CA . LEU A 1 106 ? -2.678 -3.898 -0.058 1 94.88 106 LEU A CA 1
ATOM 802 C C . LEU A 1 106 ? -1.955 -5.152 0.423 1 94.88 106 LEU A C 1
ATOM 804 O O . LEU A 1 106 ? -1.08 -5.074 1.289 1 94.88 106 LEU A O 1
ATOM 808 N N . MET A 1 107 ? -2.375 -6.297 -0.168 1 96.5 107 MET A N 1
ATOM 809 C CA . MET A 1 107 ? -1.778 -7.582 0.182 1 96.5 107 MET A CA 1
ATOM 810 C C . MET A 1 107 ? -0.789 -8.031 -0.888 1 96.5 107 MET A C 1
ATOM 812 O O . MET A 1 107 ? -0.966 -7.73 -2.07 1 96.5 107 MET A O 1
ATOM 816 N N . PRO A 1 108 ? 0.26 -8.719 -0.491 1 97.19 108 PRO A N 1
ATOM 817 C CA . PRO A 1 108 ? 0.66 -9.055 0.878 1 97.19 108 PRO A CA 1
ATOM 818 C C . PRO A 1 108 ? 1.243 -7.855 1.629 1 97.19 108 PRO A C 1
ATOM 820 O O . PRO A 1 108 ? 1.439 -6.789 1.04 1 97.19 108 PRO A O 1
ATOM 823 N N . CYS A 1 109 ? 1.494 -8.023 2.906 1 97 109 CYS A N 1
ATOM 824 C CA . CYS A 1 109 ? 2.098 -6.957 3.697 1 97 109 CYS A CA 1
ATOM 825 C C . CYS A 1 109 ? 3.52 -6.668 3.232 1 97 109 CYS A C 1
ATOM 827 O O . CYS A 1 109 ? 4.242 -7.582 2.83 1 97 109 CYS A O 1
ATOM 829 N N . ARG A 1 110 ? 3.945 -5.348 3.424 1 98.06 110 ARG A N 1
ATOM 830 C CA . ARG A 1 110 ? 5.25 -4.957 2.904 1 98.06 110 ARG A CA 1
ATOM 831 C C . ARG A 1 110 ? 6.043 -4.176 3.947 1 98.06 110 ARG A C 1
ATOM 833 O O . ARG A 1 110 ? 5.5 -3.289 4.609 1 98.06 110 ARG A O 1
ATOM 840 N N . ILE A 1 111 ? 7.309 -4.52 3.945 1 98.5 111 ILE A N 1
ATOM 841 C CA . ILE A 1 111 ? 8.305 -3.807 4.742 1 98.5 111 ILE A CA 1
ATOM 842 C C . ILE A 1 111 ? 9.461 -3.367 3.85 1 98.5 111 ILE A C 1
ATOM 844 O O . ILE A 1 111 ? 10.055 -4.188 3.143 1 98.5 111 ILE A O 1
ATOM 848 N N . SER A 1 112 ? 9.75 -2.146 3.908 1 98.81 112 SER A N 1
ATOM 849 C CA . SER A 1 112 ? 10.898 -1.646 3.158 1 98.81 112 SER A CA 1
ATOM 850 C C . SER A 1 112 ? 12.117 -1.475 4.059 1 98.81 112 SER A C 1
ATOM 852 O O . SER A 1 112 ? 11.984 -1.088 5.223 1 98.81 112 SER A O 1
ATOM 854 N N . VAL A 1 113 ? 13.258 -1.812 3.568 1 98.88 113 VAL A N 1
ATOM 855 C CA . VAL A 1 113 ? 14.555 -1.565 4.188 1 98.88 113 VAL A CA 1
ATOM 856 C C . VAL A 1 113 ? 15.438 -0.765 3.236 1 98.88 113 VAL A C 1
ATOM 858 O O . VAL A 1 113 ? 15.656 -1.172 2.092 1 98.88 113 VAL A O 1
ATOM 861 N N . TYR A 1 114 ? 15.938 0.385 3.703 1 98.81 114 TYR A N 1
ATOM 862 C CA . TYR A 1 114 ? 16.781 1.152 2.801 1 98.81 114 TYR A CA 1
ATOM 863 C C . TYR A 1 114 ? 17.891 1.87 3.572 1 98.81 114 TYR A C 1
ATOM 865 O O . TYR A 1 114 ? 17.75 2.115 4.773 1 98.81 114 TYR A O 1
ATOM 873 N N . GLU A 1 115 ? 18.938 2.16 2.895 1 97.94 115 GLU A N 1
ATOM 874 C CA . GLU A 1 115 ? 20.047 2.941 3.436 1 97.94 115 GLU A CA 1
ATOM 875 C C . GLU A 1 115 ? 19.922 4.414 3.066 1 97.94 115 GLU A C 1
ATOM 877 O O . GLU A 1 115 ? 19.625 4.75 1.917 1 97.94 115 GLU A O 1
ATOM 882 N N . THR A 1 116 ? 20.094 5.258 4.098 1 97.06 116 THR A N 1
ATOM 883 C CA . THR A 1 116 ? 20.141 6.691 3.832 1 97.06 116 THR A CA 1
ATOM 884 C C . THR A 1 116 ? 21.562 7.129 3.457 1 97.06 116 THR A C 1
ATOM 886 O O . THR A 1 116 ? 22.516 6.367 3.625 1 97.06 116 THR A O 1
ATOM 889 N N . SER A 1 117 ? 21.672 8.312 2.922 1 95.38 117 SER A N 1
ATOM 890 C CA . SER A 1 117 ? 22.969 8.836 2.486 1 95.38 117 SER A CA 1
ATOM 891 C C . SER A 1 117 ? 23.922 8.992 3.662 1 95.38 117 SER A C 1
ATOM 893 O O . SER A 1 117 ? 25.141 8.969 3.484 1 95.38 117 SER A O 1
ATOM 895 N N . ASP A 1 118 ? 23.406 9.078 4.879 1 95.12 118 ASP A N 1
ATOM 896 C CA . ASP A 1 118 ? 24.266 9.258 6.051 1 95.12 118 ASP A CA 1
ATOM 897 C C . ASP A 1 118 ? 24.609 7.914 6.691 1 95.12 118 ASP A C 1
ATOM 899 O O . ASP A 1 118 ? 25.172 7.867 7.781 1 95.12 118 ASP A O 1
ATOM 903 N N . GLY A 1 119 ? 24.125 6.844 6.105 1 94.69 119 GLY A N 1
ATOM 904 C CA . GLY A 1 119 ? 24.594 5.52 6.492 1 94.69 119 GLY A CA 1
ATOM 905 C C . GLY A 1 119 ? 23.609 4.789 7.398 1 94.69 119 GLY A C 1
ATOM 906 O O . GLY A 1 119 ? 23.875 3.664 7.824 1 94.69 119 GLY A O 1
ATOM 907 N N . ARG A 1 120 ? 22.578 5.414 7.719 1 97.38 120 ARG A N 1
ATOM 908 C CA . ARG A 1 120 ? 21.578 4.742 8.547 1 97.38 120 ARG A CA 1
ATOM 909 C C . ARG A 1 120 ? 20.766 3.746 7.723 1 97.38 120 ARG A C 1
ATOM 911 O O . ARG A 1 120 ? 20.625 3.906 6.508 1 97.38 120 ARG A O 1
ATOM 918 N N . VAL A 1 121 ? 20.344 2.66 8.344 1 98.69 121 VAL A N 1
ATOM 919 C CA . VAL A 1 121 ? 19.422 1.7 7.75 1 98.69 121 VAL A CA 1
ATOM 920 C C . VAL A 1 121 ? 18.031 1.895 8.336 1 98.69 121 VAL A C 1
ATOM 922 O O . VAL A 1 121 ? 17.844 1.83 9.555 1 98.69 121 VAL A O 1
ATOM 925 N N . VAL A 1 122 ? 17.078 2.145 7.473 1 98.62 122 VAL A N 1
ATOM 926 C CA . VAL A 1 122 ? 15.734 2.496 7.898 1 98.62 122 VAL A CA 1
ATOM 927 C C . VAL A 1 122 ? 14.75 1.412 7.457 1 98.62 122 VAL A C 1
ATOM 929 O O . VAL A 1 122 ? 14.867 0.874 6.352 1 98.62 122 VAL A O 1
ATOM 932 N N . VAL A 1 123 ? 13.859 1.036 8.375 1 98.81 123 VAL A N 1
ATOM 933 C CA . VAL A 1 123 ? 12.742 0.142 8.094 1 98.81 123 VAL A CA 1
ATOM 934 C C . VAL A 1 123 ? 11.453 0.949 7.984 1 98.81 123 VAL A C 1
ATOM 936 O O . VAL A 1 123 ? 11.047 1.621 8.938 1 98.81 123 VAL A O 1
ATOM 939 N N . SER A 1 124 ? 10.867 0.93 6.836 1 98.31 124 SER A N 1
ATOM 940 C CA . SER A 1 124 ? 9.648 1.682 6.57 1 98.31 124 SER A CA 1
ATOM 941 C C . SER A 1 124 ? 8.484 0.75 6.262 1 98.31 124 SER A C 1
ATOM 943 O O . SER A 1 124 ? 8.664 -0.292 5.629 1 98.31 124 SER A O 1
ATOM 945 N N . ARG A 1 125 ? 7.316 1.063 6.727 1 97.62 125 ARG A N 1
ATOM 946 C CA . ARG A 1 125 ? 6.102 0.305 6.457 1 97.62 125 ARG A CA 1
ATOM 947 C C . ARG A 1 125 ? 4.863 1.179 6.629 1 97.62 125 ARG A C 1
ATOM 949 O O . ARG A 1 125 ? 4.887 2.164 7.367 1 97.62 125 ARG A O 1
ATOM 956 N N . MET A 1 126 ? 3.834 0.774 5.926 1 95.38 126 MET A N 1
ATOM 957 C CA . MET A 1 126 ? 2.566 1.482 6.086 1 95.38 126 MET A CA 1
ATOM 958 C C . MET A 1 126 ? 1.981 1.239 7.473 1 95.38 126 MET A C 1
ATOM 960 O O . MET A 1 126 ? 2.055 0.126 7.996 1 95.38 126 MET A O 1
ATOM 964 N N . ASN A 1 127 ? 1.403 2.318 8.047 1 93.69 127 ASN A N 1
ATOM 965 C CA . ASN A 1 127 ? 0.647 2.16 9.281 1 93.69 127 ASN A CA 1
ATOM 966 C C . ASN A 1 127 ? -0.696 1.479 9.039 1 93.69 127 ASN A C 1
ATOM 968 O O . ASN A 1 127 ? -1.737 2.139 9.016 1 93.69 127 ASN A O 1
ATOM 972 N N . THR A 1 128 ? -0.661 0.193 8.961 1 92.25 128 THR A N 1
ATOM 973 C CA . THR A 1 128 ? -1.842 -0.557 8.547 1 92.25 128 THR A CA 1
ATOM 974 C C . THR A 1 128 ? -2.883 -0.585 9.656 1 92.25 128 THR A C 1
ATOM 976 O O . THR A 1 128 ? -4.066 -0.824 9.406 1 92.25 128 THR A O 1
ATOM 979 N N . HIS A 1 129 ? -2.387 -0.396 10.898 1 88.81 129 HIS A N 1
ATOM 980 C CA . HIS A 1 129 ? -3.344 -0.32 12 1 88.81 129 HIS A CA 1
ATOM 981 C C . HIS A 1 129 ? -4.316 0.837 11.805 1 88.81 129 HIS A C 1
ATOM 983 O O . HIS A 1 129 ? -5.535 0.646 11.859 1 88.81 129 HIS A O 1
ATOM 989 N N . LEU A 1 130 ? -3.797 1.954 11.516 1 87.31 130 LEU A N 1
ATOM 990 C CA . LEU A 1 130 ? -4.617 3.143 11.312 1 87.31 130 LEU A CA 1
ATOM 991 C C . LEU A 1 130 ? -5.449 3.021 10.039 1 87.31 130 LEU A C 1
ATOM 993 O O . LEU A 1 130 ? -6.645 3.324 10.039 1 87.31 130 LEU A O 1
ATOM 997 N N . MET A 1 131 ? -4.863 2.498 8.969 1 87.19 131 MET A N 1
ATOM 998 C CA . MET A 1 131 ? -5.539 2.369 7.684 1 87.19 131 MET A CA 1
ATOM 999 C C . MET A 1 131 ? -6.719 1.406 7.781 1 87.19 131 MET A C 1
ATOM 1001 O O . MET A 1 131 ? -7.801 1.688 7.266 1 87.19 131 MET A O 1
ATOM 1005 N N . ALA A 1 132 ? -6.496 0.372 8.492 1 90 132 ALA A N 1
ATOM 1006 C CA . ALA A 1 132 ? -7.516 -0.67 8.609 1 90 132 ALA A CA 1
ATOM 1007 C C . ALA A 1 132 ? -8.742 -0.154 9.344 1 90 132 ALA A C 1
ATOM 1009 O O . ALA A 1 132 ? -9.867 -0.576 9.062 1 90 132 ALA A O 1
ATOM 1010 N N . GLN A 1 133 ? -8.547 0.725 10.281 1 89.75 133 GLN A N 1
ATOM 1011 C CA . GLN A 1 133 ? -9.656 1.264 11.062 1 89.75 133 GLN A CA 1
ATOM 1012 C C . GLN A 1 133 ? -10.648 2.004 10.172 1 89.75 133 GLN A C 1
ATOM 1014 O O . GLN A 1 133 ? -11.852 2.004 10.438 1 89.75 133 GLN A O 1
ATOM 1019 N N . ALA A 1 134 ? -10.164 2.523 9.164 1 86.5 134 ALA A N 1
ATOM 1020 C CA . ALA A 1 134 ? -11.031 3.258 8.242 1 86.5 134 ALA A CA 1
ATOM 1021 C C . ALA A 1 134 ? -11.992 2.314 7.527 1 86.5 134 ALA A C 1
ATOM 1023 O O . ALA A 1 134 ? -13.086 2.723 7.117 1 86.5 134 ALA A O 1
ATOM 1024 N N . PHE A 1 135 ? -11.625 1.106 7.355 1 92.31 135 PHE A N 1
ATOM 1025 C CA . PHE A 1 135 ? -12.453 0.146 6.641 1 92.31 135 PHE A CA 1
ATOM 1026 C C . PHE A 1 135 ? -13.438 -0.53 7.582 1 92.31 135 PHE A C 1
ATOM 1028 O O . PHE A 1 135 ? -14.555 -0.863 7.188 1 92.31 135 PHE A O 1
ATOM 1035 N N . GLY A 1 136 ? -13.016 -0.786 8.828 1 92.31 136 GLY A N 1
ATOM 1036 C CA . GLY A 1 136 ? -13.883 -1.394 9.828 1 92.31 136 GLY A CA 1
ATOM 1037 C C . GLY A 1 136 ? -14.094 -2.879 9.609 1 92.31 136 GLY A C 1
ATOM 1038 O O . GLY A 1 136 ? -13.438 -3.488 8.766 1 92.31 136 GLY A O 1
ATOM 1039 N N . GLY A 1 137 ? -14.852 -3.451 10.5 1 94.12 137 GLY A N 1
ATOM 1040 C CA . GLY A 1 137 ? -15.281 -4.832 10.359 1 94.12 137 GLY A CA 1
ATOM 1041 C C . GLY A 1 137 ? -14.125 -5.82 10.352 1 94.12 137 GLY A C 1
ATOM 1042 O O . GLY A 1 137 ? -13.195 -5.695 11.156 1 94.12 137 GLY A O 1
ATOM 1043 N N . THR A 1 138 ? -14.227 -6.824 9.492 1 95.94 138 THR A N 1
ATOM 1044 C CA . THR A 1 138 ? -13.242 -7.895 9.367 1 95.94 138 THR A CA 1
ATOM 1045 C C . THR A 1 138 ? -11.883 -7.336 8.969 1 95.94 138 THR A C 1
ATOM 1047 O O . THR A 1 138 ? -10.852 -7.77 9.492 1 95.94 138 THR A O 1
ATOM 1050 N N . ILE A 1 139 ? -11.906 -6.348 8.117 1 96.56 139 ILE A N 1
ATOM 1051 C CA . ILE A 1 139 ? -10.656 -5.746 7.648 1 96.56 139 ILE A CA 1
ATOM 1052 C C . ILE A 1 139 ? -9.891 -5.156 8.836 1 96.56 139 ILE A C 1
ATOM 1054 O O . ILE A 1 139 ? -8.719 -5.457 9.031 1 96.56 139 ILE A O 1
ATOM 1058 N N . ALA A 1 140 ? -10.562 -4.406 9.633 1 95.5 140 ALA A N 1
ATOM 1059 C CA . ALA A 1 140 ? -9.922 -3.75 10.766 1 95.5 140 ALA A CA 1
ATOM 1060 C C . ALA A 1 140 ? -9.359 -4.777 11.75 1 95.5 140 ALA A C 1
ATOM 1062 O O . ALA A 1 140 ? -8.219 -4.645 12.203 1 95.5 140 ALA A O 1
ATOM 1063 N N . LYS A 1 141 ? -10.133 -5.785 12.047 1 96.56 141 LYS A N 1
ATOM 1064 C CA . LYS A 1 141 ? -9.719 -6.785 13.023 1 96.56 141 LYS A CA 1
ATOM 1065 C C . LYS A 1 141 ? -8.523 -7.586 12.516 1 96.56 141 LYS A C 1
ATOM 1067 O O . LYS A 1 141 ? -7.504 -7.688 13.203 1 96.56 141 LYS A O 1
ATOM 1072 N N . VAL A 1 142 ? -8.586 -8.141 11.297 1 97.44 142 VAL A N 1
ATOM 1073 C CA . VAL A 1 142 ? -7.562 -9.023 10.742 1 97.44 142 VAL A CA 1
ATOM 1074 C C . VAL A 1 142 ? -6.277 -8.227 10.508 1 97.44 142 VAL A C 1
ATOM 1076 O O . VAL A 1 142 ? -5.184 -8.695 10.844 1 97.44 142 VAL A O 1
ATOM 1079 N N . MET A 1 143 ? -6.379 -7.039 9.969 1 96.25 143 MET A N 1
ATOM 1080 C CA . MET A 1 143 ? -5.191 -6.25 9.664 1 96.25 143 MET A CA 1
ATOM 1081 C C . MET A 1 143 ? -4.539 -5.727 10.938 1 96.25 143 MET A C 1
ATOM 1083 O O . MET A 1 143 ? -3.318 -5.578 11 1 96.25 143 MET A O 1
ATOM 1087 N N . ALA A 1 144 ? -5.352 -5.477 11.953 1 94.5 144 ALA A N 1
ATOM 1088 C CA . ALA A 1 144 ? -4.773 -5.109 13.25 1 94.5 144 ALA A CA 1
ATOM 1089 C C . ALA A 1 144 ? -3.938 -6.25 13.82 1 94.5 144 ALA A C 1
ATOM 1091 O O . ALA A 1 144 ? -2.818 -6.031 14.289 1 94.5 144 ALA A O 1
ATOM 1092 N N . ASP A 1 145 ? -4.484 -7.418 13.758 1 96.75 145 ASP A N 1
ATOM 1093 C CA . ASP A 1 145 ? -3.754 -8.586 14.234 1 96.75 145 ASP A CA 1
ATOM 1094 C C . ASP A 1 145 ? -2.463 -8.789 13.445 1 96.75 145 ASP A C 1
ATOM 1096 O O . ASP A 1 145 ? -1.398 -9.008 14.023 1 96.75 145 ASP A O 1
ATOM 1100 N N . ALA A 1 146 ? -2.564 -8.711 12.094 1 97.38 146 ALA A N 1
ATOM 1101 C CA . ALA A 1 146 ? -1.4 -8.891 11.227 1 97.38 146 ALA A CA 1
ATOM 1102 C C . ALA A 1 146 ? -0.337 -7.836 11.523 1 97.38 146 ALA A C 1
ATOM 1104 O O . ALA A 1 146 ? 0.856 -8.148 11.57 1 97.38 146 ALA A O 1
ATOM 1105 N N . THR A 1 147 ? -0.801 -6.633 11.727 1 96.31 147 THR A N 1
ATOM 1106 C CA . THR A 1 147 ? 0.114 -5.531 12.016 1 96.31 147 THR A CA 1
ATOM 1107 C C . THR A 1 147 ? 0.859 -5.781 13.328 1 96.31 147 THR A C 1
ATOM 1109 O O . THR A 1 147 ? 2.076 -5.59 13.398 1 96.31 147 THR A O 1
ATOM 1112 N N . GLU A 1 148 ? 0.146 -6.16 14.336 1 96.06 148 GLU A N 1
ATOM 1113 C CA . GLU A 1 148 ? 0.768 -6.434 15.625 1 96.06 148 GLU A CA 1
ATOM 1114 C C . GLU A 1 148 ? 1.824 -7.531 15.508 1 96.06 148 GLU A C 1
ATOM 1116 O O . GLU A 1 148 ? 2.91 -7.418 16.078 1 96.06 148 GLU A O 1
ATOM 1121 N N . GLU A 1 149 ? 1.517 -8.555 14.812 1 97.69 149 GLU A N 1
ATOM 1122 C CA . GLU A 1 149 ? 2.471 -9.641 14.609 1 97.69 149 GLU A CA 1
ATOM 1123 C C . GLU A 1 149 ? 3.678 -9.172 13.805 1 97.69 149 GLU A C 1
ATOM 1125 O O . GLU A 1 149 ? 4.816 -9.531 14.117 1 97.69 149 GLU A O 1
ATOM 1130 N N . ASN A 1 150 ? 3.443 -8.352 12.789 1 97.5 150 ASN A N 1
ATOM 1131 C CA . ASN A 1 150 ? 4.547 -7.805 12 1 97.5 150 ASN A CA 1
ATOM 1132 C C . ASN A 1 150 ? 5.457 -6.926 12.852 1 97.5 150 ASN A C 1
ATOM 1134 O O . ASN A 1 150 ? 6.68 -6.949 12.688 1 97.5 150 ASN A O 1
ATOM 1138 N N . GLU A 1 151 ? 4.805 -6.156 13.719 1 97.12 151 GLU A N 1
ATOM 1139 C CA . GLU A 1 151 ? 5.605 -5.324 14.609 1 97.12 151 GLU A CA 1
ATOM 1140 C C . GLU A 1 151 ? 6.469 -6.18 15.539 1 97.12 151 GLU A C 1
ATOM 1142 O O . GLU A 1 151 ? 7.602 -5.812 15.852 1 97.12 151 GLU A O 1
ATOM 1147 N N . THR A 1 152 ? 5.957 -7.289 15.977 1 96.88 152 THR A N 1
ATOM 1148 C CA . THR A 1 152 ? 6.727 -8.211 16.812 1 96.88 152 THR A CA 1
ATOM 1149 C C . THR A 1 152 ? 7.918 -8.766 16.031 1 96.88 152 THR A C 1
ATOM 1151 O O . THR A 1 152 ? 9.023 -8.875 16.562 1 96.88 152 THR A O 1
ATOM 1154 N N . ILE A 1 153 ? 7.703 -9.117 14.773 1 97.88 153 ILE A N 1
ATOM 1155 C CA . ILE A 1 153 ? 8.773 -9.609 13.914 1 97.88 153 ILE A CA 1
ATOM 1156 C C . ILE A 1 153 ? 9.852 -8.539 13.766 1 97.88 153 ILE A C 1
ATOM 1158 O O . ILE A 1 153 ? 11.047 -8.844 13.844 1 97.88 153 ILE A O 1
ATOM 1162 N N . LEU A 1 154 ? 9.445 -7.273 13.641 1 98.31 154 LEU A N 1
ATOM 1163 C CA . LEU A 1 154 ? 10.367 -6.18 13.352 1 98.31 154 LEU A CA 1
ATOM 1164 C C . LEU A 1 154 ? 11.164 -5.801 14.594 1 98.31 154 LEU A C 1
ATOM 1166 O O . LEU A 1 154 ? 12.234 -5.191 14.484 1 98.31 154 LEU A O 1
ATOM 1170 N N . LYS A 1 155 ? 10.68 -6.156 15.797 1 97 155 LYS A N 1
ATOM 1171 C CA . LYS A 1 155 ? 11.406 -5.863 17.031 1 97 155 LYS A CA 1
ATOM 1172 C C . LYS A 1 155 ? 12.797 -6.492 17.016 1 97 155 LYS A C 1
ATOM 1174 O O . LYS A 1 155 ? 13.703 -6.02 17.688 1 97 155 LYS A O 1
ATOM 1179 N N . SER A 1 156 ? 12.914 -7.504 16.219 1 95.5 156 SER A N 1
ATOM 1180 C CA . SER A 1 156 ? 14.188 -8.211 16.141 1 95.5 156 SER A CA 1
ATOM 1181 C C . SER A 1 156 ? 15.273 -7.32 15.539 1 95.5 156 SER A C 1
ATOM 1183 O O . SER A 1 156 ? 16.469 -7.578 15.719 1 95.5 156 SER A O 1
ATOM 1185 N N . VAL A 1 157 ? 14.859 -6.262 14.805 1 98.25 157 VAL A N 1
ATOM 1186 C CA . VAL A 1 157 ? 15.883 -5.492 14.094 1 98.25 157 VAL A CA 1
ATOM 1187 C C . VAL A 1 157 ? 15.797 -4.023 14.5 1 98.25 157 VAL A C 1
ATOM 1189 O O . VAL A 1 157 ? 16.703 -3.242 14.219 1 98.25 157 VAL A O 1
ATOM 1192 N N . LEU A 1 158 ? 14.734 -3.604 15.188 1 97.19 158 LEU A N 1
ATOM 1193 C CA . LEU A 1 158 ? 14.516 -2.188 15.469 1 97.19 158 LEU A CA 1
ATOM 1194 C C . LEU A 1 158 ? 15.227 -1.766 16.75 1 97.19 158 LEU A C 1
ATOM 1196 O O . LEU A 1 158 ? 15.445 -2.588 17.641 1 97.19 158 LEU A O 1
ATOM 1200 N N . ASN A 1 159 ? 15.531 -0.54 16.828 1 85 159 ASN A N 1
ATOM 1201 C CA . ASN A 1 159 ? 16.172 0.055 17.984 1 85 159 ASN A CA 1
ATOM 1202 C C . ASN A 1 159 ? 15.172 0.375 19.094 1 85 159 ASN A C 1
ATOM 1204 O O . ASN A 1 159 ? 14.016 0.712 18.797 1 85 159 ASN A O 1
ATOM 1208 N N . MET B 1 1 ? -16.109 41.594 22.984 1 57.91 1 MET B N 1
ATOM 1209 C CA . MET B 1 1 ? -16.859 40.594 22.25 1 57.91 1 MET B CA 1
ATOM 1210 C C . MET B 1 1 ? -17.641 39.688 23.203 1 57.91 1 MET B C 1
ATOM 1212 O O . MET B 1 1 ? -17.078 39.156 24.172 1 57.91 1 MET B O 1
ATOM 1216 N N . SER B 1 2 ? -19.016 39.75 23.312 1 81.31 2 SER B N 1
ATOM 1217 C CA . SER B 1 2 ? -19.859 39.281 24.391 1 81.31 2 SER B CA 1
ATOM 1218 C C . SER B 1 2 ? -19.672 37.781 24.625 1 81.31 2 SER B C 1
ATOM 1220 O O . SER B 1 2 ? -19.188 37.062 23.75 1 81.31 2 SER B O 1
ATOM 1222 N N . LYS B 1 3 ? -19.578 37.281 25.781 1 90.69 3 LYS B N 1
ATOM 1223 C CA . LYS B 1 3 ? -19.438 35.875 26.234 1 90.69 3 LYS B CA 1
ATOM 1224 C C . LYS B 1 3 ? -20.266 34.938 25.359 1 90.69 3 LYS B C 1
ATOM 1226 O O . LYS B 1 3 ? -19.812 33.844 25.031 1 90.69 3 LYS B O 1
ATOM 1231 N N . LYS B 1 4 ? -21.344 35.375 24.922 1 89.94 4 LYS B N 1
ATOM 1232 C CA . LYS B 1 4 ? -22.234 34.562 24.094 1 89.94 4 LYS B CA 1
ATOM 1233 C C . LYS B 1 4 ? -21.641 34.344 22.703 1 89.94 4 LYS B C 1
ATOM 1235 O O . LYS B 1 4 ? -21.766 33.25 22.125 1 89.94 4 LYS B O 1
ATOM 1240 N N . LEU B 1 5 ? -21 35.312 22.109 1 87.44 5 LEU B N 1
ATOM 1241 C CA . LEU B 1 5 ? -20.391 35.219 20.797 1 87.44 5 LEU B CA 1
ATOM 1242 C C . LEU B 1 5 ? -19.219 34.25 20.797 1 87.44 5 LEU B C 1
ATOM 1244 O O . LEU B 1 5 ? -19.047 33.438 19.875 1 87.44 5 LEU B O 1
ATOM 1248 N N . ILE B 1 6 ? -18.484 34.312 21.906 1 91.31 6 ILE B N 1
ATOM 1249 C CA . ILE B 1 6 ? -17.312 33.438 22.047 1 91.31 6 ILE B CA 1
ATOM 1250 C C . ILE B 1 6 ? -17.766 32 22.156 1 91.31 6 ILE B C 1
ATOM 1252 O O . ILE B 1 6 ? -17.219 31.125 21.484 1 91.31 6 ILE B O 1
ATOM 1256 N N . VAL B 1 7 ? -18.75 31.734 22.969 1 91.25 7 VAL B N 1
ATOM 1257 C CA . VAL B 1 7 ? -19.281 30.391 23.172 1 91.25 7 VAL B CA 1
ATOM 1258 C C . VAL B 1 7 ? -19.828 29.828 21.859 1 91.25 7 VAL B C 1
ATOM 1260 O O . VAL B 1 7 ? -19.594 28.672 21.516 1 91.25 7 VAL B O 1
ATOM 1263 N N . THR B 1 8 ? -20.484 30.625 21.109 1 90.19 8 THR B N 1
ATOM 1264 C CA . THR B 1 8 ? -21.062 30.219 19.828 1 90.19 8 THR B CA 1
ATOM 1265 C C . THR B 1 8 ? -19.984 29.969 18.797 1 90.19 8 THR B C 1
ATOM 1267 O O . THR B 1 8 ? -20.078 29.016 18.016 1 90.19 8 THR B O 1
ATOM 1270 N N . GLY B 1 9 ? -19.016 30.781 18.75 1 90.06 9 GLY B N 1
ATOM 1271 C CA . GLY B 1 9 ? -17.875 30.578 17.875 1 90.06 9 GLY B CA 1
ATOM 1272 C C . GLY B 1 9 ? -17.141 29.281 18.141 1 90.06 9 GLY B C 1
ATOM 1273 O O . GLY B 1 9 ? -16.859 28.516 17.219 1 90.06 9 GLY B O 1
ATOM 1274 N N . ILE B 1 10 ? -16.812 29 19.453 1 93.25 10 ILE B N 1
ATOM 1275 C CA . ILE B 1 10 ? -16.125 27.781 19.875 1 93.25 10 ILE B CA 1
ATOM 1276 C C . ILE B 1 10 ? -17 26.562 19.562 1 93.25 10 ILE B C 1
ATOM 1278 O O . ILE B 1 10 ? -16.5 25.531 19.094 1 93.25 10 ILE B O 1
ATOM 1282 N N . GLY B 1 11 ? -18.234 26.688 19.859 1 92.62 11 GLY B N 1
ATOM 1283 C CA . GLY B 1 11 ? -19.156 25.625 19.5 1 92.62 11 GLY B CA 1
ATOM 1284 C C . GLY B 1 11 ? -19.141 25.297 18.016 1 92.62 11 GLY B C 1
ATOM 1285 O O . GLY B 1 11 ? -19.078 24.125 17.641 1 92.62 11 GLY B O 1
ATOM 1286 N N . GLY B 1 12 ? -19.234 26.297 17.188 1 90.81 12 GLY B N 1
ATOM 1287 C CA . GLY B 1 12 ? -19.125 26.109 15.742 1 90.81 12 GLY B CA 1
ATOM 1288 C C . GLY B 1 12 ? -17.828 25.422 15.336 1 90.81 12 GLY B C 1
ATOM 1289 O O . GLY B 1 12 ? -17.844 24.516 14.5 1 90.81 12 GLY B O 1
ATOM 1290 N N . PHE B 1 13 ? -16.734 25.859 15.914 1 93 13 PHE B N 1
ATOM 1291 C CA . PHE B 1 13 ? -15.43 25.281 15.633 1 93 13 PHE B CA 1
ATOM 1292 C C . PHE B 1 13 ? -15.43 23.781 15.961 1 93 13 PHE B C 1
ATOM 1294 O O . PHE B 1 13 ? -15.031 22.969 15.141 1 93 13 PHE B O 1
ATOM 1301 N N . VAL B 1 14 ? -15.906 23.391 17.125 1 94 14 VAL B N 1
ATOM 1302 C CA . VAL B 1 14 ? -15.93 22 17.609 1 94 14 VAL B CA 1
ATOM 1303 C C . VAL B 1 14 ? -16.812 21.156 16.688 1 94 14 VAL B C 1
ATOM 1305 O O . VAL B 1 14 ? -16.438 20.047 16.312 1 94 14 VAL B O 1
ATOM 1308 N N . VAL B 1 15 ? -17.906 21.719 16.297 1 92.56 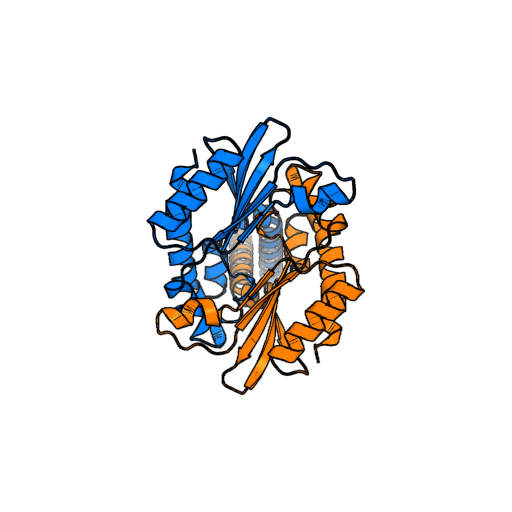15 VAL B N 1
ATOM 1309 C CA . VAL B 1 15 ? -18.828 21.031 15.406 1 92.56 15 VAL B CA 1
ATOM 1310 C C . VAL B 1 15 ? -18.172 20.844 14.039 1 92.56 15 VAL B C 1
ATOM 1312 O O . VAL B 1 15 ? -18.312 19.781 13.414 1 92.56 15 VAL B O 1
ATOM 1315 N N . GLY B 1 16 ? -17.5 21.875 13.57 1 91.19 16 GLY B N 1
ATOM 1316 C CA . GLY B 1 16 ? -16.797 21.766 12.305 1 91.19 16 GLY B CA 1
ATOM 1317 C C . GLY B 1 16 ? -15.742 20.672 12.297 1 91.19 16 GLY B C 1
ATOM 1318 O O . GLY B 1 16 ? -15.688 19.859 11.367 1 91.19 16 GLY B O 1
ATOM 1319 N N . VAL B 1 17 ? -14.914 20.562 13.289 1 91.62 17 VAL B N 1
ATOM 1320 C CA . VAL B 1 17 ? -13.883 19.547 13.445 1 91.62 17 VAL B CA 1
ATOM 1321 C C . VAL B 1 17 ? -14.531 18.172 13.523 1 91.62 17 VAL B C 1
ATOM 1323 O O . VAL B 1 17 ? -14.109 17.234 12.836 1 91.62 17 VAL B O 1
ATOM 1326 N N . GLY B 1 18 ? -15.508 18.047 14.32 1 92.5 18 GLY B N 1
ATOM 1327 C CA . GLY B 1 18 ? -16.203 16.781 14.477 1 92.5 18 GLY B CA 1
ATOM 1328 C C . GLY B 1 18 ? -16.844 16.281 13.188 1 92.5 18 GLY B C 1
ATOM 1329 O O . GLY B 1 18 ? -16.719 15.109 12.844 1 92.5 18 GLY B O 1
ATOM 1330 N N . ALA B 1 19 ? -17.469 17.172 12.5 1 91.62 19 ALA B N 1
ATOM 1331 C CA . ALA B 1 19 ? -18.109 16.828 11.234 1 91.62 19 ALA B CA 1
ATOM 1332 C C . ALA B 1 19 ? -17.094 16.375 10.203 1 91.62 19 ALA B C 1
ATOM 1334 O O . ALA B 1 19 ? -17.297 15.383 9.492 1 91.62 19 ALA B O 1
ATOM 1335 N N . MET B 1 20 ? -16 17.031 10.148 1 88.62 20 MET B N 1
ATOM 1336 C CA . MET B 1 20 ? -14.953 16.672 9.211 1 88.62 20 MET B CA 1
ATOM 1337 C C . MET B 1 20 ? -14.367 15.305 9.562 1 88.62 20 MET B C 1
ATOM 1339 O O . MET B 1 20 ? -14.133 14.477 8.68 1 88.62 20 MET B O 1
ATOM 1343 N N . MET B 1 21 ? -14.156 15.07 10.758 1 87.75 21 MET B N 1
ATOM 1344 C CA . MET B 1 21 ? -13.625 13.781 11.188 1 87.75 21 MET B CA 1
ATOM 1345 C C . MET B 1 21 ? -14.586 12.656 10.836 1 87.75 21 MET B C 1
ATOM 1347 O O . MET B 1 21 ? -14.164 11.617 10.328 1 87.75 21 MET B O 1
ATOM 1351 N N . LEU B 1 22 ? -15.719 12.852 11.016 1 87.5 22 LEU B N 1
ATOM 1352 C CA . LEU B 1 22 ? -16.734 11.836 10.727 1 87.5 22 LEU B CA 1
ATOM 1353 C C . LEU B 1 22 ? -16.828 11.57 9.227 1 87.5 22 LEU B C 1
ATOM 1355 O O . LEU B 1 22 ? -16.859 10.414 8.797 1 87.5 22 LEU B O 1
ATOM 1359 N N . THR B 1 23 ? -16.812 12.57 8.5 1 86.69 23 THR B N 1
ATOM 1360 C CA . THR B 1 23 ? -16.922 12.406 7.055 1 86.69 23 THR B CA 1
ATOM 1361 C C . THR B 1 23 ? -15.656 11.781 6.477 1 86.69 23 THR B C 1
ATOM 1363 O O . THR B 1 23 ? -15.734 10.906 5.613 1 86.69 23 THR B O 1
ATOM 1366 N N . ALA B 1 24 ? -14.602 12.203 6.965 1 82.38 24 ALA B N 1
ATOM 1367 C CA . ALA B 1 24 ? -13.336 11.664 6.484 1 82.38 24 ALA B CA 1
ATOM 1368 C C . ALA B 1 24 ? -13.219 10.172 6.793 1 82.38 24 ALA B C 1
ATOM 1370 O O . ALA B 1 24 ? -12.844 9.383 5.926 1 82.38 24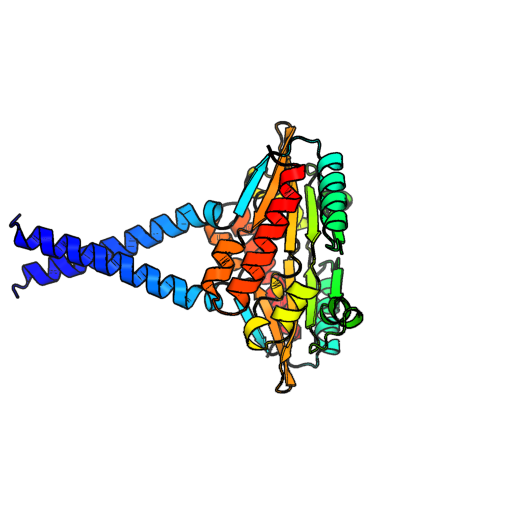 ALA B O 1
ATOM 1371 N N . PHE B 1 25 ? -13.555 9.797 7.902 1 82.56 25 PHE B N 1
ATOM 1372 C CA . PHE B 1 25 ? -13.461 8.398 8.305 1 82.56 25 PHE B CA 1
ATOM 1373 C C . PHE B 1 25 ? -14.477 7.551 7.551 1 82.56 25 PHE B C 1
ATOM 1375 O O . PHE B 1 25 ? -14.203 6.395 7.227 1 82.56 25 PHE B O 1
ATOM 1382 N N . SER B 1 26 ? -15.516 8.156 7.23 1 85.81 26 SER B N 1
ATOM 1383 C CA . SER B 1 26 ? -16.547 7.426 6.504 1 85.81 26 SER B CA 1
ATOM 1384 C C . SER B 1 26 ? -16.219 7.336 5.02 1 85.81 26 SER B C 1
ATOM 1386 O O . SER B 1 26 ? -16.531 6.336 4.367 1 85.81 26 SER B O 1
ATOM 1388 N N . ALA B 1 27 ? -15.555 8.258 4.566 1 88.44 27 ALA B N 1
ATOM 1389 C CA . ALA B 1 27 ? -15.289 8.328 3.131 1 88.44 27 ALA B CA 1
ATOM 1390 C C . ALA B 1 27 ? -13.922 7.746 2.791 1 88.44 27 ALA B C 1
ATOM 1392 O O . ALA B 1 27 ? -13.633 7.461 1.628 1 88.44 27 ALA B O 1
ATOM 1393 N N . ALA B 1 28 ? -13.164 7.465 3.777 1 86.88 28 ALA B N 1
ATOM 1394 C CA . ALA B 1 28 ? -11.758 7.102 3.594 1 86.88 28 ALA B CA 1
ATOM 1395 C C . ALA B 1 28 ? -11.625 5.832 2.756 1 86.88 28 ALA B C 1
ATOM 1397 O O . ALA B 1 28 ? -10.852 5.793 1.796 1 86.88 28 ALA B O 1
ATOM 1398 N N . PRO B 1 29 ? -12.469 4.77 2.941 1 88.06 29 PRO B N 1
ATOM 1399 C CA . PRO B 1 29 ? -12.297 3.547 2.152 1 88.06 29 PRO B CA 1
ATOM 1400 C C . PRO B 1 29 ? -12.516 3.773 0.658 1 88.06 29 PRO B C 1
ATOM 1402 O O . PRO B 1 29 ? -11.727 3.301 -0.165 1 88.06 29 PRO B O 1
ATOM 1405 N N . LYS B 1 30 ? -13.461 4.598 0.335 1 89 30 LYS B N 1
ATOM 1406 C CA . LYS B 1 30 ? -13.758 4.871 -1.068 1 89 30 LYS B CA 1
ATOM 1407 C C . LYS B 1 30 ? -12.719 5.801 -1.679 1 89 30 LYS B C 1
ATOM 1409 O O . LYS B 1 30 ? -12.422 5.715 -2.873 1 89 30 LYS B O 1
ATOM 1414 N N . LEU B 1 31 ? -12.141 6.586 -0.822 1 89.25 31 LEU B N 1
ATOM 1415 C CA . LEU B 1 31 ? -11.141 7.539 -1.295 1 89.25 31 LEU B CA 1
ATOM 1416 C C . LEU B 1 31 ? -9.773 6.871 -1.438 1 89.25 31 LEU B C 1
ATOM 1418 O O . LEU B 1 31 ? -8.984 7.246 -2.309 1 89.25 31 LEU B O 1
ATOM 1422 N N . MET B 1 32 ? -9.547 5.828 -0.678 1 90.56 32 MET B N 1
ATOM 1423 C CA . MET B 1 32 ? -8.211 5.23 -0.624 1 90.56 32 MET B CA 1
ATOM 1424 C C . MET B 1 32 ? -8.07 4.121 -1.662 1 90.56 32 MET B C 1
ATOM 1426 O O . MET B 1 32 ? -6.98 3.889 -2.184 1 90.56 32 MET B O 1
ATOM 1430 N N . ILE B 1 33 ? -9.227 3.475 -1.989 1 95.62 33 ILE B N 1
ATOM 1431 C CA . ILE B 1 33 ? -9.195 2.328 -2.893 1 95.62 33 ILE B CA 1
ATOM 1432 C C . ILE B 1 33 ? -10.156 2.561 -4.051 1 95.62 33 ILE B C 1
ATOM 1434 O O . ILE B 1 33 ? -11.297 2.986 -3.846 1 95.62 33 ILE B O 1
ATOM 1438 N N . VAL B 1 34 ? -9.734 2.277 -5.234 1 95.81 34 VAL B N 1
ATOM 1439 C CA . VAL B 1 34 ? -10.562 2.35 -6.434 1 95.81 34 VAL B CA 1
ATOM 1440 C C . VAL B 1 34 ? -10.914 0.94 -6.906 1 95.81 34 VAL B C 1
ATOM 1442 O O . VAL B 1 34 ? -10.039 0.066 -6.969 1 95.81 34 VAL B O 1
ATOM 1445 N N . GLU B 1 35 ? -12.133 0.717 -7.156 1 97.12 35 GLU B N 1
ATOM 1446 C CA . GLU B 1 35 ? -12.594 -0.547 -7.723 1 97.12 35 GLU B CA 1
ATOM 1447 C C . GLU B 1 35 ? -13.312 -0.328 -9.055 1 97.12 35 GLU B C 1
ATOM 1449 O O . GLU B 1 35 ? -14.109 0.606 -9.188 1 97.12 35 GLU B O 1
ATOM 1454 N N . ASP B 1 36 ? -13 -1.104 -9.969 1 98.19 36 ASP B N 1
ATOM 1455 C CA . ASP B 1 36 ? -13.688 -1.135 -11.258 1 98.19 36 ASP B CA 1
ATOM 1456 C C . ASP B 1 36 ? -13.969 -2.57 -11.695 1 98.19 36 ASP B C 1
ATOM 1458 O O . ASP B 1 36 ? -13.227 -3.49 -11.336 1 98.19 36 ASP B O 1
ATOM 1462 N N . GLU B 1 37 ? -15.039 -2.688 -12.461 1 98.38 37 GLU B N 1
ATOM 1463 C CA . GLU B 1 37 ? -15.328 -4.012 -13 1 98.38 37 GLU B CA 1
ATOM 1464 C C . GLU B 1 37 ? -14.562 -4.258 -14.297 1 98.38 37 GLU B C 1
ATOM 1466 O O . GLU B 1 37 ? -14.445 -3.363 -15.133 1 98.38 37 GLU B O 1
ATOM 1471 N N . SER B 1 38 ? -14.055 -5.438 -14.414 1 98.75 38 SER B N 1
ATOM 1472 C CA . SER B 1 38 ? -13.383 -5.828 -15.648 1 98.75 38 SER B CA 1
ATOM 1473 C C . SER B 1 38 ? -14.383 -6.332 -16.688 1 98.75 38 SER B C 1
ATOM 1475 O O . SER B 1 38 ? -15.383 -6.961 -16.328 1 98.75 38 SER B O 1
ATOM 1477 N N . ARG B 1 39 ? -14.094 -6.113 -17.969 1 97.81 39 ARG B N 1
ATOM 1478 C CA . ARG B 1 39 ? -14.906 -6.609 -19.078 1 97.81 39 ARG B CA 1
ATOM 1479 C C . ARG B 1 39 ? -14.602 -8.07 -19.375 1 97.81 39 ARG B C 1
ATOM 1481 O O . ARG B 1 39 ? -15.281 -8.703 -20.188 1 97.81 39 ARG B O 1
ATOM 1488 N N . TYR B 1 40 ? -13.586 -8.609 -18.734 1 98.56 40 TYR B N 1
ATOM 1489 C CA . TYR B 1 40 ? -13.109 -9.953 -19.047 1 98.56 40 TYR B CA 1
ATOM 1490 C C . TYR B 1 40 ? -13.148 -10.844 -17.812 1 98.56 40 TYR B C 1
ATOM 1492 O O . TYR B 1 40 ? -13.32 -10.352 -16.688 1 98.56 40 TYR B O 1
ATOM 1500 N N . ALA B 1 41 ? -13.039 -12.117 -18.062 1 98.38 41 ALA B N 1
ATOM 1501 C CA . ALA B 1 41 ? -12.961 -13.078 -16.969 1 98.38 41 ALA B CA 1
ATOM 1502 C C . ALA B 1 41 ? -11.617 -12.969 -16.234 1 98.38 41 ALA B C 1
ATOM 1504 O O . ALA B 1 41 ? -10.711 -12.281 -16.703 1 98.38 41 ALA B O 1
ATOM 1505 N N . PHE B 1 42 ? -11.539 -13.617 -15.133 1 98.62 42 PHE B N 1
ATOM 1506 C CA . PHE B 1 42 ? -10.438 -13.484 -14.188 1 98.62 42 PHE B CA 1
ATOM 1507 C C . PHE B 1 42 ? -9.102 -13.688 -14.883 1 98.62 42 PHE B C 1
ATOM 1509 O O . PHE B 1 42 ? -8.266 -12.781 -14.914 1 98.62 42 PHE B O 1
ATOM 1516 N N . GLU B 1 43 ? -8.875 -14.797 -15.531 1 98.38 43 GLU B N 1
ATOM 1517 C CA . GLU B 1 43 ? -7.59 -15.109 -16.141 1 98.38 43 GLU B CA 1
ATOM 1518 C C . GLU B 1 43 ? -7.281 -14.164 -17.297 1 98.38 43 GLU B C 1
ATOM 1520 O O . GLU B 1 43 ? -6.145 -13.711 -17.453 1 98.38 43 GLU B O 1
ATOM 1525 N N . GLU B 1 44 ? -8.258 -13.906 -18.062 1 98.69 44 GLU B N 1
ATOM 1526 C CA . GLU B 1 44 ? -8.07 -13.016 -19.203 1 98.69 44 GLU B CA 1
ATOM 1527 C C . GLU B 1 44 ? -7.723 -11.602 -18.75 1 98.69 44 GLU B C 1
ATOM 1529 O O . GLU B 1 44 ? -6.914 -10.922 -19.391 1 98.69 44 GLU B O 1
ATOM 1534 N N . THR B 1 45 ? -8.367 -11.125 -17.672 1 98.81 45 THR B N 1
ATOM 1535 C CA . THR B 1 45 ? -8.047 -9.812 -17.125 1 98.81 45 THR B CA 1
ATOM 1536 C C . THR B 1 45 ? -6.574 -9.719 -16.75 1 98.81 45 THR B C 1
ATOM 1538 O O . THR B 1 45 ? -5.891 -8.766 -17.125 1 98.81 45 THR B O 1
ATOM 1541 N N . ILE B 1 46 ? -6.078 -10.734 -16.094 1 98.75 46 ILE B N 1
ATOM 1542 C CA . ILE B 1 46 ? -4.691 -10.758 -15.656 1 98.75 46 ILE B CA 1
ATOM 1543 C C . ILE B 1 46 ? -3.758 -10.75 -16.859 1 98.75 46 ILE B C 1
ATOM 1545 O O . ILE B 1 46 ? -2.816 -9.961 -16.922 1 98.75 46 ILE B O 1
ATOM 1549 N N . GLU B 1 47 ? -4.051 -11.562 -17.828 1 98.62 47 GLU B N 1
ATOM 1550 C CA . GLU B 1 47 ? -3.221 -11.68 -19.031 1 98.62 47 GLU B CA 1
ATOM 1551 C C . GLU B 1 47 ? -3.168 -10.367 -19.797 1 98.62 47 GLU B C 1
ATOM 1553 O O . GLU B 1 47 ? -2.104 -9.953 -20.266 1 98.62 47 GLU B O 1
ATOM 1558 N N . ARG B 1 48 ? -4.293 -9.75 -19.922 1 98.62 48 ARG B N 1
ATOM 1559 C CA . ARG B 1 48 ? -4.379 -8.508 -20.688 1 98.62 48 ARG B CA 1
ATOM 1560 C C . ARG B 1 48 ? -3.645 -7.379 -19.969 1 98.62 48 ARG B C 1
ATOM 1562 O O . ARG B 1 48 ? -2.992 -6.555 -20.609 1 98.62 48 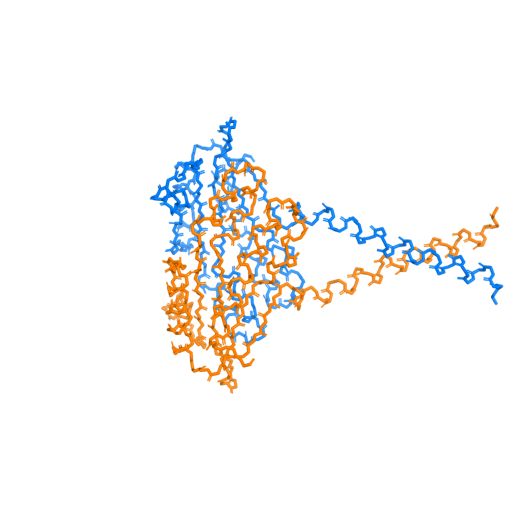ARG B O 1
ATOM 1569 N N . VAL B 1 49 ? -3.76 -7.32 -18.625 1 98.75 49 VAL B N 1
ATOM 1570 C CA . VAL B 1 49 ? -3.041 -6.301 -17.875 1 98.75 49 VAL B CA 1
ATOM 1571 C C . VAL B 1 49 ? -1.536 -6.5 -18.031 1 98.75 49 VAL B C 1
ATOM 1573 O O . VAL B 1 49 ? -0.802 -5.543 -18.297 1 98.75 49 VAL B O 1
ATOM 1576 N N . GLU B 1 50 ? -1.07 -7.73 -17.891 1 98.62 50 GLU B N 1
ATOM 1577 C CA . GLU B 1 50 ? 0.351 -8.023 -18.062 1 98.62 50 GLU B CA 1
ATOM 1578 C C . GLU B 1 50 ? 0.841 -7.629 -19.453 1 98.62 50 GLU B C 1
ATOM 1580 O O . GLU B 1 50 ? 1.884 -6.984 -19.578 1 98.62 50 GLU B O 1
ATOM 1585 N N . ALA B 1 51 ? 0.09 -8.016 -20.453 1 98.38 51 ALA B N 1
ATOM 1586 C CA . ALA B 1 51 ? 0.469 -7.734 -21.844 1 98.38 51 ALA B CA 1
ATOM 1587 C C . ALA B 1 51 ? 0.524 -6.234 -22.094 1 98.38 51 ALA B C 1
ATOM 1589 O O . ALA B 1 51 ? 1.476 -5.738 -22.703 1 98.38 51 ALA B O 1
ATOM 1590 N N . THR B 1 52 ? -0.497 -5.547 -21.656 1 98.5 52 THR B N 1
ATOM 1591 C CA . THR B 1 52 ? -0.561 -4.105 -21.875 1 98.5 52 THR B CA 1
ATOM 1592 C C . THR B 1 52 ? 0.567 -3.395 -21.141 1 98.5 52 THR B C 1
ATOM 1594 O O . THR B 1 52 ? 1.179 -2.467 -21.672 1 98.5 52 THR B O 1
ATOM 1597 N N . ALA B 1 53 ? 0.825 -3.822 -19.859 1 98.44 53 ALA B N 1
ATOM 1598 C CA . ALA B 1 53 ? 1.928 -3.242 -19.094 1 98.44 53 ALA B CA 1
ATOM 1599 C C . ALA B 1 53 ? 3.25 -3.398 -19.844 1 98.44 53 ALA B C 1
ATOM 1601 O O . ALA B 1 53 ? 4.004 -2.436 -19.984 1 98.44 53 ALA B O 1
ATOM 1602 N N . THR B 1 54 ? 3.48 -4.562 -20.359 1 97.75 54 THR B N 1
ATOM 1603 C CA . THR B 1 54 ? 4.715 -4.863 -21.078 1 97.75 54 THR B CA 1
ATOM 1604 C C . THR B 1 54 ? 4.816 -4.031 -22.359 1 97.75 54 THR B C 1
ATOM 1606 O O . THR B 1 54 ? 5.887 -3.52 -22.688 1 97.75 54 THR B O 1
ATOM 1609 N N . GLU B 1 55 ? 3.754 -3.893 -23.031 1 97.62 55 GLU B N 1
ATOM 1610 C CA . GLU B 1 55 ? 3.703 -3.1 -24.25 1 97.62 55 GLU B CA 1
ATOM 1611 C C . GLU B 1 55 ? 4.066 -1.643 -23.984 1 97.62 55 GLU B C 1
ATOM 1613 O O . GLU B 1 55 ? 4.625 -0.966 -24.844 1 97.62 55 GLU B O 1
ATOM 1618 N N . HIS B 1 56 ? 3.756 -1.212 -22.797 1 97 56 HIS B N 1
ATOM 1619 C CA . HIS B 1 56 ? 4.004 0.18 -22.438 1 97 56 HIS B CA 1
ATOM 1620 C C . HIS B 1 56 ? 5.336 0.332 -21.703 1 97 56 HIS B C 1
ATOM 1622 O O . HIS B 1 56 ? 5.59 1.366 -21.078 1 97 56 HIS B O 1
ATOM 1628 N N . GLY B 1 57 ? 6.098 -0.77 -21.641 1 96.06 57 GLY B N 1
ATOM 1629 C CA . GLY B 1 57 ? 7.449 -0.687 -21.109 1 96.06 57 GLY B CA 1
ATOM 1630 C C . GLY B 1 57 ? 7.516 -0.92 -19.609 1 96.06 57 GLY B C 1
ATOM 1631 O O . GLY B 1 57 ? 8.539 -0.638 -18.969 1 96.06 57 GLY B O 1
ATOM 1632 N N . TRP B 1 58 ? 6.438 -1.337 -19.062 1 98.12 58 TRP B N 1
ATOM 1633 C CA . TRP B 1 58 ? 6.438 -1.673 -17.641 1 98.12 58 TRP B CA 1
ATOM 1634 C C . TRP B 1 58 ? 6.836 -3.129 -17.438 1 98.12 58 TRP B C 1
ATOM 1636 O O . TRP B 1 58 ? 6.617 -3.973 -18.297 1 98.12 58 TRP B O 1
ATOM 1646 N N . LYS B 1 59 ? 7.422 -3.363 -16.266 1 97.56 59 LYS B N 1
ATOM 1647 C CA . LYS B 1 59 ? 7.707 -4.727 -15.836 1 97.56 59 LYS B CA 1
ATOM 1648 C C . LYS B 1 59 ? 6.625 -5.242 -14.891 1 97.56 59 LYS B C 1
ATOM 1650 O O . LYS B 1 59 ? 5.961 -4.453 -14.219 1 97.56 59 LYS B O 1
ATOM 1655 N N . VAL B 1 60 ? 6.469 -6.527 -14.914 1 98.19 60 VAL B N 1
ATOM 1656 C CA . VAL B 1 60 ? 5.574 -7.203 -13.977 1 98.19 60 VAL B CA 1
ATOM 1657 C C . VAL B 1 60 ? 6.367 -8.188 -13.125 1 98.19 60 VAL B C 1
ATOM 1659 O O . VAL B 1 60 ? 6.336 -9.398 -13.359 1 98.19 60 VAL B O 1
ATOM 1662 N N . PRO B 1 61 ? 6.98 -7.637 -12.062 1 97.69 61 PRO B N 1
ATOM 1663 C CA . PRO B 1 61 ? 7.91 -8.461 -11.289 1 97.69 61 PRO B CA 1
ATOM 1664 C C . PRO B 1 61 ? 7.238 -9.695 -10.688 1 97.69 61 PRO B C 1
ATOM 1666 O O . PRO B 1 61 ? 7.871 -10.75 -10.57 1 97.69 61 PRO B O 1
ATOM 1669 N N . THR B 1 62 ? 5.98 -9.586 -10.25 1 97.69 62 THR B N 1
ATOM 1670 C CA . THR B 1 62 ? 5.344 -10.695 -9.539 1 97.69 62 THR B CA 1
ATOM 1671 C C . THR B 1 62 ? 3.836 -10.688 -9.766 1 97.69 62 THR B C 1
ATOM 1673 O O . THR B 1 62 ? 3.219 -9.617 -9.828 1 97.69 62 THR B O 1
ATOM 1676 N N . VAL B 1 63 ? 3.275 -11.836 -9.961 1 98.31 63 VAL B N 1
ATOM 1677 C CA . VAL B 1 63 ? 1.837 -12.062 -9.852 1 98.31 63 VAL B CA 1
ATOM 1678 C C . VAL B 1 63 ? 1.551 -13.008 -8.688 1 98.31 63 VAL B C 1
ATOM 1680 O O . VAL B 1 63 ? 1.942 -14.18 -8.727 1 98.31 63 VAL B O 1
ATOM 1683 N N . HIS B 1 64 ? 0.906 -12.5 -7.676 1 98.44 64 HIS B N 1
ATOM 1684 C CA . HIS B 1 64 ? 0.518 -13.312 -6.527 1 98.44 64 HIS B CA 1
ATOM 1685 C C . HIS B 1 64 ? -0.878 -13.898 -6.719 1 98.44 64 HIS B C 1
ATOM 1687 O O . HIS B 1 64 ? -1.866 -13.156 -6.75 1 98.44 64 HIS B O 1
ATOM 1693 N N . MET B 1 65 ? -0.925 -15.234 -6.844 1 98.12 65 MET B N 1
ATOM 1694 C CA . MET B 1 65 ? -2.229 -15.883 -6.723 1 98.12 65 MET B CA 1
ATOM 1695 C C . MET B 1 65 ? -2.58 -16.125 -5.258 1 98.12 65 MET B C 1
ATOM 1697 O O . MET B 1 65 ? -2.197 -17.141 -4.688 1 98.12 65 MET B O 1
ATOM 1701 N N . LEU B 1 66 ? -3.363 -15.195 -4.684 1 98.31 66 LEU B N 1
ATOM 1702 C CA . LEU B 1 66 ? -3.598 -15.219 -3.244 1 98.31 66 LEU B CA 1
ATOM 1703 C C . LEU B 1 66 ? -4.402 -16.453 -2.84 1 98.31 66 LEU B C 1
ATOM 17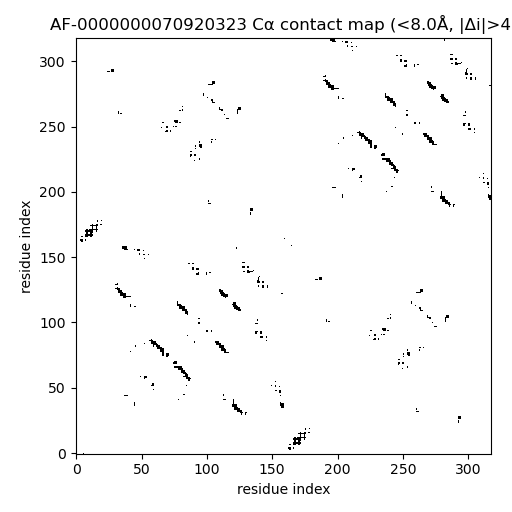05 O O . LEU B 1 66 ? -4.188 -17.016 -1.763 1 98.31 66 LEU B O 1
ATOM 1709 N N . HIS B 1 67 ? -5.277 -16.891 -3.732 1 97.5 67 HIS B N 1
ATOM 1710 C CA . HIS B 1 67 ? -6.066 -18.078 -3.406 1 97.5 67 HIS B CA 1
ATOM 1711 C C . HIS B 1 67 ? -5.18 -19.328 -3.316 1 97.5 67 HIS B C 1
ATOM 1713 O O . HIS B 1 67 ? -5.457 -20.234 -2.533 1 97.5 67 HIS B O 1
ATOM 1719 N N . ASP B 1 68 ? -4.113 -19.344 -4.066 1 96.88 68 ASP B N 1
ATOM 1720 C CA . ASP B 1 68 ? -3.189 -20.484 -3.998 1 96.88 68 ASP B CA 1
ATOM 1721 C C . ASP B 1 68 ? -2.436 -20.484 -2.672 1 96.88 68 ASP B C 1
ATOM 1723 O O . ASP B 1 68 ? -1.971 -21.531 -2.225 1 96.88 68 ASP B O 1
ATOM 1727 N N . ALA B 1 69 ? -2.293 -19.312 -2.037 1 95.62 69 ALA B N 1
ATOM 1728 C CA . ALA B 1 69 ? -1.537 -19.203 -0.793 1 95.62 69 ALA B CA 1
ATOM 1729 C C . ALA B 1 69 ? -2.33 -19.766 0.382 1 95.62 69 ALA B C 1
ATOM 1731 O O . ALA B 1 69 ? -1.753 -20.156 1.399 1 95.62 69 ALA B O 1
ATOM 1732 N N . VAL B 1 70 ? -3.66 -19.859 0.236 1 97.31 70 VAL B N 1
ATOM 1733 C CA . VAL B 1 70 ? -4.461 -20.234 1.396 1 97.31 70 VAL B CA 1
ATOM 1734 C C . VAL B 1 70 ? -5.039 -21.625 1.199 1 97.31 70 VAL B C 1
ATOM 1736 O O . VAL B 1 70 ? -5.383 -22.312 2.17 1 97.31 70 VAL B O 1
ATOM 1739 N N . THR B 1 71 ? -5.07 -22.125 -0.013 1 96.56 71 THR B N 1
ATOM 1740 C CA . THR B 1 71 ? -5.699 -23.406 -0.358 1 96.56 71 THR B CA 1
ATOM 1741 C C . THR B 1 71 ? -5.012 -24.562 0.362 1 96.56 71 THR B C 1
ATOM 1743 O O . THR B 1 71 ? -5.676 -25.469 0.865 1 96.56 71 THR B O 1
ATOM 1746 N N . PRO B 1 72 ? -3.699 -24.531 0.434 1 96.12 72 PRO B N 1
ATOM 1747 C CA . PRO B 1 72 ? -3.023 -25.641 1.108 1 96.12 72 PRO B CA 1
ATOM 1748 C C . PRO B 1 72 ? -3.41 -25.75 2.58 1 96.12 72 PRO B C 1
ATOM 1750 O O . PRO B 1 72 ? -3.195 -26.797 3.197 1 96.12 72 PRO B O 1
ATOM 1753 N N . TYR B 1 73 ? -3.924 -24.734 3.123 1 96.06 73 TYR B N 1
ATOM 1754 C CA . TYR B 1 73 ? -4.273 -24.719 4.539 1 96.06 73 TYR B CA 1
ATOM 1755 C C . TYR B 1 73 ? -5.75 -25.047 4.738 1 96.06 73 TYR B C 1
ATOM 1757 O O . TYR B 1 73 ? -6.297 -24.828 5.824 1 96.06 73 TYR B O 1
ATOM 1765 N N . GLY B 1 74 ? -6.445 -25.375 3.646 1 96.44 74 GLY B N 1
ATOM 1766 C CA . GLY B 1 74 ? -7.801 -25.891 3.73 1 96.44 74 GLY B CA 1
ATOM 1767 C C . GLY B 1 74 ? -8.859 -24.828 3.49 1 96.44 74 GLY B C 1
ATOM 1768 O O . GLY B 1 74 ? -10.055 -25.078 3.678 1 96.44 74 GLY B O 1
ATOM 1769 N N . TYR B 1 75 ? -8.398 -23.672 3.094 1 95.88 75 TYR B N 1
ATOM 1770 C CA . TYR B 1 75 ? -9.352 -22.594 2.857 1 95.88 75 TYR B CA 1
ATOM 1771 C C . TYR B 1 75 ? -9.742 -22.531 1.387 1 95.88 75 TYR B C 1
ATOM 1773 O O . TYR B 1 75 ? -8.891 -22.656 0.505 1 95.88 75 TYR B O 1
ATOM 1781 N N . GLU B 1 76 ? -11 -22.438 1.181 1 93 76 GLU B N 1
ATOM 1782 C CA . GLU B 1 76 ? -11.531 -22.203 -0.16 1 93 76 GLU B CA 1
ATOM 1783 C C . GLU B 1 76 ? -12.047 -20.781 -0.303 1 93 76 GLU B C 1
ATOM 1785 O O . GLU B 1 76 ? -13.062 -20.406 0.307 1 93 76 GLU B O 1
ATOM 1790 N N . VAL B 1 77 ? -11.25 -20.172 -1.053 1 93.44 77 VAL B N 1
ATOM 1791 C CA . VAL B 1 77 ? -11.57 -18.766 -1.253 1 93.44 77 VAL B CA 1
ATOM 1792 C C . VAL B 1 77 ? -11.695 -18.469 -2.746 1 93.44 77 VAL B C 1
ATOM 1794 O O . VAL B 1 77 ? -11.336 -19.312 -3.582 1 93.44 77 VAL B O 1
ATOM 1797 N N . GLY B 1 78 ? -12.633 -17.672 -3.303 1 94.25 78 GLY B N 1
ATOM 1798 C CA . GLY B 1 78 ? -12.75 -17.266 -4.695 1 94.25 78 GLY B CA 1
ATOM 1799 C C . GLY B 1 78 ? -11.43 -16.875 -5.32 1 94.25 78 GLY B C 1
ATOM 1800 O O . GLY B 1 78 ? -10.406 -16.828 -4.637 1 94.25 78 GLY B O 1
ATOM 1801 N N . ARG B 1 79 ? -11.344 -16.688 -6.566 1 97.5 79 ARG B N 1
ATOM 1802 C CA . ARG B 1 79 ? -10.133 -16.328 -7.297 1 97.5 79 ARG B CA 1
ATOM 1803 C C . ARG B 1 79 ? -9.727 -14.883 -6.996 1 97.5 79 ARG B C 1
ATOM 1805 O O . ARG B 1 79 ? -10.547 -13.969 -7.059 1 97.5 79 ARG B O 1
ATOM 1812 N N . VAL B 1 80 ? -8.492 -14.734 -6.605 1 98.69 80 VAL B N 1
ATOM 1813 C CA . VAL B 1 80 ? -7.941 -13.422 -6.266 1 98.69 80 VAL B CA 1
ATOM 1814 C C . VAL B 1 80 ? -6.449 -13.398 -6.594 1 98.69 80 VAL B C 1
ATOM 1816 O O . VAL B 1 80 ? -5.699 -14.281 -6.176 1 98.69 80 VAL B O 1
ATOM 1819 N N . ALA B 1 81 ? -6.039 -12.359 -7.301 1 98.88 81 ALA B N 1
ATOM 1820 C CA . ALA B 1 81 ? -4.633 -12.164 -7.648 1 98.88 81 ALA B CA 1
ATOM 1821 C C . ALA B 1 81 ? -4.211 -10.711 -7.41 1 98.88 81 ALA B C 1
ATOM 1823 O O . ALA B 1 81 ? -5.051 -9.812 -7.375 1 98.88 81 ALA B O 1
ATOM 1824 N N . VAL B 1 82 ? -2.959 -10.547 -7.184 1 98.81 82 VAL B N 1
ATOM 1825 C CA . VAL B 1 82 ? -2.352 -9.219 -7.125 1 98.81 82 VAL B CA 1
ATOM 1826 C C . VAL B 1 82 ? -1.177 -9.148 -8.094 1 98.81 82 VAL B C 1
ATOM 1828 O O . VAL B 1 82 ? -0.251 -9.961 -8.023 1 98.81 82 VAL B O 1
ATOM 1831 N N . LEU B 1 83 ? -1.252 -8.211 -8.984 1 98.81 83 LEU B N 1
ATOM 1832 C CA . LEU B 1 83 ? -0.168 -7.934 -9.922 1 98.81 83 LEU B CA 1
ATOM 1833 C C . LEU B 1 83 ? 0.667 -6.746 -9.445 1 98.81 83 LEU B C 1
ATOM 1835 O O . LEU B 1 83 ? 0.121 -5.734 -9.008 1 98.81 83 LEU B O 1
ATOM 1839 N N . GLU B 1 84 ? 1.929 -6.949 -9.523 1 98.5 84 GLU B N 1
ATOM 1840 C CA . GLU B 1 84 ? 2.846 -5.84 -9.273 1 98.5 84 GLU B CA 1
ATOM 1841 C C . GLU B 1 84 ? 3.391 -5.27 -10.586 1 98.5 84 GLU B C 1
ATOM 1843 O O . GLU B 1 84 ? 3.75 -6.02 -11.492 1 98.5 84 GLU B O 1
ATOM 1848 N N . LEU B 1 85 ? 3.361 -3.98 -10.672 1 98.31 85 LEU B N 1
ATOM 1849 C CA . LEU B 1 85 ? 3.871 -3.271 -11.844 1 98.31 85 LEU B CA 1
ATOM 1850 C C . LEU B 1 85 ? 4.98 -2.301 -11.445 1 98.31 85 LEU B C 1
ATOM 1852 O O . LEU B 1 85 ? 4.879 -1.617 -10.422 1 98.31 85 LEU B O 1
ATOM 1856 N N . CYS B 1 86 ? 5.977 -2.252 -12.266 1 97.88 86 CYS B N 1
ATOM 1857 C CA . CYS B 1 86 ? 7.09 -1.362 -11.961 1 97.88 86 CYS B CA 1
ATOM 1858 C C . CYS B 1 86 ? 7.602 -0.679 -13.219 1 97.88 86 CYS B C 1
ATOM 1860 O O . CYS B 1 86 ? 7.703 -1.309 -14.273 1 97.88 86 CYS B O 1
ATOM 1862 N N . GLN B 1 87 ? 7.844 0.553 -13.117 1 97.81 87 GLN B N 1
ATOM 1863 C CA . GLN B 1 87 ? 8.555 1.338 -14.117 1 97.81 87 GLN B CA 1
ATOM 1864 C C . GLN B 1 87 ? 9.883 1.862 -13.57 1 97.81 87 GLN B C 1
ATOM 1866 O O . GLN B 1 87 ? 9.898 2.82 -12.789 1 97.81 87 GLN B O 1
ATOM 1871 N N . PRO B 1 88 ? 10.977 1.294 -14.07 1 97.25 88 PRO B N 1
ATOM 1872 C CA . PRO B 1 88 ? 12.281 1.56 -13.461 1 97.25 88 PRO B CA 1
ATOM 1873 C C . PRO B 1 88 ? 12.625 3.047 -13.438 1 97.25 88 PRO B C 1
ATOM 1875 O O . PRO B 1 88 ? 13.25 3.521 -12.477 1 97.25 88 PRO B O 1
ATOM 1878 N N . HIS B 1 89 ? 12.266 3.781 -14.43 1 97.69 89 HIS B N 1
ATOM 1879 C CA . HIS B 1 89 ? 12.578 5.203 -14.469 1 97.69 89 HIS B CA 1
ATOM 1880 C C . HIS B 1 89 ? 11.836 5.965 -13.375 1 97.69 89 HIS B C 1
ATOM 1882 O O . HIS B 1 89 ? 12.414 6.844 -12.727 1 97.69 89 HIS B O 1
ATOM 1888 N N . HIS B 1 90 ? 10.531 5.645 -13.18 1 97.88 90 HIS B N 1
ATOM 1889 C CA . HIS B 1 90 ? 9.789 6.234 -12.07 1 97.88 90 HIS B CA 1
ATOM 1890 C C . HIS B 1 90 ? 10.398 5.844 -10.734 1 97.88 90 HIS B C 1
ATOM 1892 O O . HIS B 1 90 ? 10.586 6.691 -9.859 1 97.88 90 HIS B O 1
ATOM 1898 N N . ALA B 1 91 ? 10.719 4.566 -10.586 1 98.06 91 ALA B N 1
ATOM 1899 C CA . ALA B 1 91 ? 11.297 4.062 -9.344 1 98.06 91 ALA B CA 1
ATOM 1900 C C . ALA B 1 91 ? 12.609 4.77 -9.023 1 98.06 91 ALA B C 1
ATOM 1902 O O . ALA B 1 91 ? 12.852 5.152 -7.875 1 98.06 91 ALA B O 1
ATOM 1903 N N . ALA B 1 92 ? 13.398 5.008 -10.055 1 98.12 92 ALA B N 1
ATOM 1904 C CA . ALA B 1 92 ? 14.703 5.629 -9.867 1 98.12 92 ALA B CA 1
ATOM 1905 C C . ALA B 1 92 ? 14.57 7.039 -9.305 1 98.12 92 ALA B C 1
ATOM 1907 O O . ALA B 1 92 ? 15.375 7.465 -8.477 1 98.12 92 ALA B O 1
ATOM 1908 N N . LYS B 1 93 ? 13.602 7.746 -9.766 1 97.94 93 LYS B N 1
ATOM 1909 C CA . LYS B 1 93 ? 13.383 9.109 -9.297 1 97.94 93 LYS B CA 1
ATOM 1910 C C . LYS B 1 93 ? 13.062 9.141 -7.805 1 97.94 93 LYS B C 1
ATOM 1912 O O . LYS B 1 93 ? 13.562 10 -7.074 1 97.94 93 LYS B O 1
ATOM 1917 N N . ILE B 1 94 ? 12.25 8.203 -7.312 1 97.69 94 ILE B N 1
ATOM 1918 C CA . ILE B 1 94 ? 11.922 8.109 -5.891 1 97.69 94 ILE B CA 1
ATOM 1919 C C . ILE B 1 94 ? 13.172 7.715 -5.105 1 97.69 94 ILE B C 1
ATOM 1921 O O . ILE B 1 94 ? 13.492 8.328 -4.082 1 97.69 94 ILE B O 1
ATOM 1925 N N . LEU B 1 95 ? 13.914 6.758 -5.59 1 97.94 95 LEU B N 1
ATOM 1926 C CA . LEU B 1 95 ? 15.016 6.145 -4.863 1 97.94 95 LEU B CA 1
ATOM 1927 C C . LEU B 1 95 ? 16.219 7.09 -4.801 1 97.94 95 LEU B C 1
ATOM 1929 O O . LEU B 1 95 ? 17.109 6.902 -3.98 1 97.94 95 LEU B O 1
ATOM 1933 N N . ALA B 1 96 ? 16.25 8.078 -5.656 1 96.25 96 ALA B N 1
ATOM 1934 C CA . ALA B 1 96 ? 17.375 8.992 -5.754 1 96.25 96 ALA B CA 1
ATOM 1935 C C . ALA B 1 96 ? 17.406 9.961 -4.578 1 96.25 96 ALA B C 1
ATOM 1937 O O . ALA B 1 96 ? 18.438 10.57 -4.289 1 96.25 96 ALA B O 1
ATOM 1938 N N . GLU B 1 97 ? 16.234 10.125 -3.971 1 96 97 GLU B N 1
ATOM 1939 C CA . GLU B 1 97 ? 16.125 11.086 -2.873 1 96 97 GLU B CA 1
ATOM 1940 C C . GLU B 1 97 ? 15.828 10.383 -1.554 1 96 97 GLU B C 1
ATOM 1942 O O . GLU B 1 97 ? 14.805 9.711 -1.422 1 96 97 GLU B O 1
ATOM 1947 N N . ASP B 1 98 ? 16.672 10.711 -0.534 1 95.62 98 ASP B N 1
ATOM 1948 C CA . ASP B 1 98 ? 16.484 10.102 0.778 1 95.62 98 ASP B CA 1
ATOM 1949 C C . ASP B 1 98 ? 15.078 10.383 1.31 1 95.62 98 ASP B C 1
ATOM 1951 O O . ASP B 1 98 ? 14.398 9.484 1.8 1 95.62 98 ASP B O 1
ATOM 1955 N N . ARG B 1 99 ? 14.664 11.57 1.129 1 93.94 99 ARG B N 1
ATOM 1956 C CA . ARG B 1 99 ? 13.391 11.984 1.699 1 93.94 99 ARG B CA 1
ATOM 1957 C C . ARG B 1 99 ? 12.227 11.266 1.017 1 93.94 99 ARG B C 1
ATOM 1959 O O . ARG B 1 99 ? 11.133 11.172 1.58 1 93.94 99 ARG B O 1
ATOM 1966 N N . ALA B 1 100 ? 12.414 10.82 -0.198 1 96.56 100 ALA B N 1
ATOM 1967 C CA . ALA B 1 100 ? 11.336 10.188 -0.948 1 96.56 100 ALA B CA 1
ATOM 1968 C C . ALA B 1 100 ? 11.297 8.688 -0.682 1 96.56 100 ALA B C 1
ATOM 1970 O O . ALA B 1 100 ? 10.297 8.023 -0.977 1 96.56 100 ALA B O 1
ATOM 1971 N N . LYS B 1 101 ? 12.32 8.117 -0.088 1 97.5 101 LYS B N 1
ATOM 1972 C CA . LYS B 1 101 ? 12.422 6.68 0.131 1 97.5 101 LYS B CA 1
ATOM 1973 C C . LYS B 1 101 ? 11.398 6.211 1.161 1 97.5 101 LYS B C 1
ATOM 1975 O O . LYS B 1 101 ? 11.125 5.012 1.275 1 97.5 101 LYS B O 1
ATOM 1980 N N . VAL B 1 102 ? 10.773 7.156 1.833 1 95.88 102 VAL B N 1
ATOM 1981 C CA . VAL B 1 102 ? 9.805 6.848 2.875 1 95.88 102 VAL B CA 1
ATOM 1982 C C . VAL B 1 102 ? 8.641 6.055 2.281 1 95.88 102 VAL B C 1
ATOM 1984 O O . VAL B 1 102 ? 8.031 5.234 2.969 1 95.88 102 VAL B O 1
ATOM 1987 N N . VAL B 1 103 ? 8.438 6.168 0.96 1 96.69 103 VAL B N 1
ATOM 1988 C CA . VAL B 1 103 ? 7.25 5.562 0.368 1 96.69 103 VAL B CA 1
ATOM 1989 C C . VAL B 1 103 ? 7.621 4.246 -0.308 1 96.69 103 VAL B C 1
ATOM 1991 O O . VAL B 1 103 ? 6.805 3.652 -1.017 1 96.69 103 VAL B O 1
ATOM 1994 N N . THR B 1 104 ? 8.852 3.75 -0.102 1 97.62 104 THR B N 1
ATOM 1995 C CA . THR B 1 104 ? 9.297 2.549 -0.798 1 97.62 104 THR B CA 1
ATOM 1996 C C . THR B 1 104 ? 8.484 1.334 -0.355 1 97.62 104 THR B C 1
ATOM 1998 O O . THR B 1 104 ? 8.359 0.362 -1.103 1 97.62 104 THR B O 1
ATOM 2001 N N . SER B 1 105 ? 7.879 1.412 0.807 1 96.62 105 SER B N 1
ATOM 2002 C CA . SER B 1 105 ? 7.027 0.321 1.27 1 96.62 105 SER B CA 1
ATOM 2003 C C . SER B 1 105 ? 5.75 0.226 0.44 1 96.62 105 SER B C 1
ATOM 2005 O O . SER B 1 105 ? 5.035 -0.775 0.505 1 96.62 105 SER B O 1
ATOM 2007 N N . LEU B 1 106 ? 5.449 1.215 -0.388 1 94.94 106 LEU B N 1
ATOM 2008 C CA . LEU B 1 106 ? 4.289 1.205 -1.273 1 94.94 106 LEU B CA 1
ATOM 2009 C C . LEU B 1 106 ? 4.676 0.733 -2.672 1 94.94 106 LEU B C 1
ATOM 2011 O O . LEU B 1 106 ? 3.82 0.634 -3.555 1 94.94 106 LEU B O 1
ATOM 2015 N N . MET B 1 107 ? 6 0.474 -2.818 1 96.5 107 MET B N 1
ATOM 2016 C CA . MET B 1 107 ? 6.523 0.01 -4.102 1 96.5 107 MET B CA 1
ATOM 2017 C C . MET B 1 107 ? 6.785 -1.492 -4.066 1 96.5 107 MET B C 1
ATOM 2019 O O . MET B 1 107 ? 7.121 -2.047 -3.02 1 96.5 107 MET B O 1
ATOM 2023 N N . PRO B 1 108 ? 6.625 -2.166 -5.203 1 97.12 108 PRO B N 1
ATOM 2024 C CA . PRO B 1 108 ? 6.121 -1.673 -6.484 1 97.12 108 PRO B CA 1
ATOM 2025 C C . PRO B 1 108 ? 4.613 -1.437 -6.477 1 97.12 108 PRO B C 1
ATOM 2027 O O . PRO B 1 108 ? 3.939 -1.766 -5.496 1 97.12 108 PRO B O 1
ATOM 2030 N N . CYS B 1 109 ? 4.082 -0.857 -7.523 1 96.94 109 CYS B N 1
ATOM 2031 C CA . CYS B 1 109 ? 2.646 -0.629 -7.629 1 96.94 109 CYS B CA 1
ATOM 2032 C C . CYS B 1 109 ? 1.888 -1.95 -7.695 1 96.94 109 CYS B C 1
ATOM 2034 O O . CYS B 1 109 ? 2.367 -2.916 -8.289 1 96.94 109 CYS B O 1
ATOM 2036 N N . ARG B 1 110 ? 0.605 -1.906 -7.156 1 98 110 ARG B N 1
ATOM 2037 C CA . ARG B 1 110 ? -0.157 -3.148 -7.078 1 98 110 ARG B CA 1
ATOM 2038 C C . ARG B 1 110 ? -1.574 -2.953 -7.609 1 98 110 ARG B C 1
ATOM 2040 O O . ARG B 1 110 ? -2.236 -1.967 -7.277 1 98 110 ARG B O 1
ATOM 2047 N N . ILE B 1 111 ? -1.957 -3.979 -8.344 1 98.5 111 ILE B N 1
ATOM 2048 C CA . ILE B 1 111 ? -3.326 -4.102 -8.828 1 98.5 111 ILE B CA 1
ATOM 2049 C C . ILE B 1 111 ? -3.898 -5.457 -8.43 1 98.5 111 ILE B C 1
ATOM 2051 O O . ILE B 1 111 ? -3.301 -6.5 -8.711 1 98.5 111 ILE B O 1
ATOM 2055 N N . SER B 1 112 ? -5.004 -5.406 -7.82 1 98.81 112 SER B N 1
ATOM 2056 C CA . SER B 1 112 ? -5.672 -6.652 -7.469 1 98.81 112 SER B CA 1
ATOM 2057 C C . SER B 1 112 ? -6.789 -6.98 -8.453 1 98.81 112 SER B C 1
ATOM 2059 O O . SER B 1 112 ? -7.48 -6.078 -8.945 1 98.81 112 SER B O 1
ATOM 2061 N N . VAL B 1 113 ? -6.922 -8.219 -8.789 1 98.88 113 VAL B N 1
ATOM 2062 C CA . VAL B 1 113 ? -8.023 -8.773 -9.57 1 98.88 113 VAL B CA 1
ATOM 2063 C C . VAL B 1 113 ? -8.703 -9.891 -8.781 1 98.88 113 VAL B C 1
ATOM 2065 O O . VAL B 1 113 ? -8.055 -10.844 -8.352 1 98.88 113 VAL B O 1
ATOM 2068 N N . TYR B 1 114 ? -10.039 -9.766 -8.562 1 98.81 114 TYR B N 1
ATOM 2069 C CA . TYR B 1 114 ? -10.695 -10.836 -7.824 1 98.81 114 TYR B CA 1
ATOM 2070 C C . TYR B 1 114 ? -12.117 -11.055 -8.328 1 98.81 114 TYR B C 1
ATOM 2072 O O . TYR B 1 114 ? -12.719 -10.156 -8.922 1 98.81 114 TYR B O 1
ATOM 2080 N N . GLU B 1 115 ? -12.602 -12.227 -8.125 1 97.94 115 GLU B N 1
ATOM 2081 C CA . GLU B 1 115 ? -13.984 -12.586 -8.445 1 97.94 115 GLU B CA 1
ATOM 2082 C C . GLU B 1 115 ? -14.883 -12.445 -7.219 1 97.94 115 GLU B C 1
ATOM 2084 O O . GLU B 1 115 ? -14.523 -12.875 -6.121 1 97.94 115 GLU B O 1
ATOM 2089 N N . THR B 1 116 ? -16.031 -11.781 -7.445 1 97 116 THR B N 1
ATOM 2090 C CA . THR B 1 116 ? -17.047 -11.719 -6.391 1 97 116 THR B CA 1
ATOM 2091 C C . THR B 1 116 ? -17.953 -12.945 -6.438 1 97 116 THR B C 1
ATOM 2093 O O . THR B 1 116 ? -17.938 -13.703 -7.414 1 97 116 THR B O 1
ATOM 2096 N N . SER B 1 117 ? -18.688 -13.141 -5.391 1 95.38 117 SER B N 1
ATOM 2097 C CA . SER B 1 117 ? -19.578 -14.297 -5.293 1 95.38 117 SER B CA 1
ATOM 2098 C C . SER B 1 117 ? -20.656 -14.258 -6.363 1 95.38 117 SER B C 1
ATOM 2100 O O . SER B 1 117 ? -21.203 -15.297 -6.75 1 95.38 117 SER B O 1
ATOM 2102 N N . ASP B 1 118 ? -20.953 -13.078 -6.902 1 95.12 118 ASP B N 1
ATOM 2103 C CA . ASP B 1 118 ? -22 -12.953 -7.918 1 95.12 118 ASP B CA 1
ATOM 2104 C C . ASP B 1 118 ? -21.422 -13.062 -9.32 1 95.12 118 ASP B C 1
ATOM 2106 O O . ASP B 1 118 ? -22.109 -12.82 -10.312 1 95.12 118 ASP B O 1
ATOM 2110 N N . GLY B 1 119 ? -20.109 -13.273 -9.43 1 94.62 119 GLY B N 1
ATOM 2111 C CA . GLY B 1 119 ? -19.5 -13.625 -10.703 1 94.62 119 GLY B CA 1
ATOM 2112 C C . GLY B 1 119 ? -18.797 -12.453 -11.367 1 94.62 119 GLY B C 1
ATOM 2113 O O . GLY B 1 119 ? -18.25 -12.594 -12.461 1 94.62 119 GLY B O 1
ATOM 2114 N N . ARG B 1 120 ? -18.875 -11.359 -10.773 1 97.31 120 ARG B N 1
ATOM 2115 C CA . ARG B 1 120 ? -18.172 -10.211 -11.344 1 97.31 120 ARG B CA 1
ATOM 2116 C C . ARG B 1 120 ? -16.672 -10.297 -11.094 1 97.31 120 ARG B C 1
ATOM 2118 O O . ARG B 1 120 ? -16.234 -10.93 -10.125 1 97.31 120 ARG B O 1
ATOM 2125 N N . VAL B 1 121 ? -15.875 -9.789 -12.008 1 98.69 121 VAL B N 1
ATOM 2126 C CA . VAL B 1 121 ? -14.438 -9.641 -11.836 1 98.69 121 VAL B CA 1
ATOM 2127 C C . VAL B 1 121 ? -14.094 -8.18 -11.547 1 98.69 121 VAL B C 1
ATOM 2129 O O . VAL B 1 121 ? -14.438 -7.293 -12.336 1 98.69 121 VAL B O 1
ATOM 2132 N N . VAL B 1 122 ? -13.461 -7.949 -10.445 1 98.62 122 VAL B N 1
ATOM 2133 C CA . VAL B 1 122 ? -13.211 -6.59 -9.977 1 98.62 122 VAL B CA 1
ATOM 2134 C C . VAL B 1 122 ? -11.703 -6.324 -9.961 1 98.62 122 VAL B C 1
ATOM 2136 O O . VAL B 1 122 ? -10.914 -7.199 -9.602 1 98.62 122 VAL B O 1
ATOM 2139 N N . VAL B 1 123 ? -11.328 -5.148 -10.453 1 98.81 123 VAL B N 1
ATOM 2140 C CA . VAL B 1 123 ? -9.961 -4.641 -10.375 1 98.81 123 VAL B CA 1
ATOM 2141 C C . VAL B 1 123 ? -9.867 -3.58 -9.281 1 98.81 123 VAL B C 1
ATOM 2143 O O . VAL B 1 123 ? -10.547 -2.555 -9.336 1 98.81 123 VAL B O 1
ATOM 2146 N N . SER B 1 124 ? -9.086 -3.871 -8.297 1 98.31 124 SER B N 1
ATOM 2147 C CA . SER B 1 124 ? -8.922 -2.973 -7.16 1 98.31 124 SER B CA 1
ATOM 2148 C C . SER B 1 124 ? -7.492 -2.453 -7.07 1 98.31 124 SER B C 1
ATOM 2150 O O . SER B 1 124 ? -6.543 -3.18 -7.367 1 98.31 124 SER B O 1
ATOM 2152 N N . ARG B 1 125 ? -7.32 -1.22 -6.719 1 97.56 125 ARG B N 1
ATOM 2153 C CA . ARG B 1 125 ? -6.012 -0.603 -6.523 1 97.56 125 ARG B CA 1
ATOM 2154 C C . ARG B 1 125 ? -6.105 0.605 -5.602 1 97.56 125 ARG B C 1
ATOM 2156 O O . ARG B 1 125 ? -7.164 1.229 -5.488 1 97.56 125 ARG B O 1
ATOM 2163 N N . MET B 1 126 ? -4.988 0.885 -4.98 1 95.38 126 MET B N 1
ATOM 2164 C CA . MET B 1 126 ? -4.941 2.078 -4.141 1 95.38 126 MET B CA 1
ATOM 2165 C C . MET B 1 126 ? -5.016 3.344 -4.984 1 95.38 126 MET B C 1
ATOM 2167 O O . MET B 1 126 ? -4.422 3.41 -6.066 1 95.38 126 MET B O 1
ATOM 2171 N N . ASN B 1 127 ? -5.766 4.332 -4.465 1 93.56 127 ASN B N 1
ATOM 2172 C CA . ASN B 1 127 ? -5.758 5.648 -5.094 1 93.56 127 ASN B CA 1
ATOM 2173 C C . ASN B 1 127 ? -4.453 6.395 -4.812 1 93.56 127 ASN B C 1
ATOM 2175 O O . ASN B 1 127 ? -4.414 7.289 -3.967 1 93.56 127 ASN B O 1
ATOM 2179 N N . THR B 1 128 ? -3.449 6.086 -5.574 1 91.81 128 THR B N 1
ATOM 2180 C CA . THR B 1 128 ? -2.109 6.59 -5.289 1 91.81 128 THR B CA 1
ATOM 2181 C C . THR B 1 128 ? -2.004 8.07 -5.633 1 91.81 128 THR B C 1
ATOM 2183 O O . THR B 1 128 ? -1.118 8.766 -5.137 1 91.81 128 THR B O 1
ATOM 2186 N N . HIS B 1 129 ? -2.896 8.508 -6.551 1 88.44 129 HIS B N 1
ATOM 2187 C CA . HIS B 1 129 ? -2.904 9.93 -6.855 1 88.44 129 HIS B CA 1
ATOM 2188 C C . HIS B 1 129 ? -3.211 10.758 -5.613 1 88.44 129 HIS B C 1
ATOM 2190 O O . HIS B 1 129 ? -2.469 11.688 -5.285 1 88.44 129 HIS B O 1
ATOM 2196 N N . LEU B 1 130 ? -4.203 10.383 -4.926 1 86.94 130 LEU B N 1
ATOM 2197 C CA . LEU B 1 130 ? -4.613 11.102 -3.721 1 86.94 130 LEU B CA 1
ATOM 2198 C C . LEU B 1 130 ? -3.59 10.914 -2.605 1 86.94 130 LEU B C 1
ATOM 2200 O O . LEU B 1 130 ? -3.209 11.875 -1.938 1 86.94 130 LEU B O 1
ATOM 2204 N N . MET B 1 131 ? -3.055 9.711 -2.463 1 86.88 131 MET B N 1
ATOM 2205 C CA . MET B 1 131 ? -2.104 9.398 -1.402 1 86.88 131 MET B CA 1
ATOM 2206 C C . MET B 1 131 ? -0.802 10.164 -1.591 1 86.88 131 MET B C 1
ATOM 2208 O O . MET B 1 131 ? -0.257 10.719 -0.632 1 86.88 131 MET B O 1
ATOM 2212 N N . ALA B 1 132 ? -0.417 10.25 -2.785 1 89.69 132 ALA B N 1
ATOM 2213 C CA . ALA B 1 132 ? 0.855 10.891 -3.1 1 89.69 132 ALA B CA 1
ATOM 2214 C C . ALA B 1 132 ? 0.808 12.383 -2.781 1 89.69 132 ALA B C 1
ATOM 2216 O O . ALA B 1 132 ? 1.821 12.977 -2.404 1 89.69 132 ALA B O 1
ATOM 2217 N N . GLN B 1 133 ? -0.336 12.984 -2.947 1 89.5 133 GLN B N 1
ATOM 2218 C CA . GLN B 1 133 ? -0.48 14.414 -2.693 1 89.5 133 GLN B CA 1
ATOM 2219 C C . GLN B 1 133 ? -0.168 14.742 -1.237 1 89.5 133 GLN B C 1
ATOM 2221 O O . GLN B 1 133 ? 0.345 15.828 -0.938 1 89.5 133 GLN B O 1
ATOM 2226 N N . ALA B 1 134 ? -0.403 13.836 -0.423 1 86.31 134 ALA B N 1
ATOM 2227 C CA . ALA B 1 134 ? -0.142 14.062 0.997 1 86.31 134 ALA B CA 1
ATOM 2228 C C . ALA B 1 134 ? 1.356 14.164 1.27 1 86.31 134 ALA B C 1
ATOM 2230 O O . ALA B 1 134 ? 1.775 14.812 2.234 1 86.31 134 ALA B O 1
ATOM 2231 N N . PHE B 1 135 ? 2.141 13.555 0.468 1 92.12 135 PHE B N 1
ATOM 2232 C CA . PHE B 1 135 ? 3.584 13.555 0.675 1 92.12 135 PHE B CA 1
ATOM 2233 C C . PHE B 1 135 ? 4.227 14.766 0.016 1 92.12 135 PHE B C 1
ATOM 2235 O O . PHE B 1 135 ? 5.227 15.297 0.511 1 92.12 135 PHE B O 1
ATOM 2242 N N . GLY B 1 136 ? 3.693 15.195 -1.137 1 92.19 136 GLY B N 1
ATOM 2243 C CA . GLY B 1 136 ? 4.199 16.359 -1.843 1 92.19 136 GLY B CA 1
ATOM 2244 C C . GLY B 1 136 ? 5.523 16.109 -2.539 1 92.19 136 GLY B C 1
ATOM 2245 O O . GLY B 1 136 ? 5.988 14.969 -2.611 1 92.19 136 GLY B O 1
ATOM 2246 N N . GLY B 1 137 ? 6 17.141 -3.195 1 94.06 137 GLY B N 1
ATOM 2247 C CA . GLY B 1 137 ? 7.328 17.109 -3.791 1 94.06 137 GLY B CA 1
ATOM 2248 C C . GLY B 1 137 ? 7.477 16.047 -4.863 1 94.06 137 GLY B C 1
ATOM 2249 O O . GLY B 1 137 ? 6.586 15.867 -5.691 1 94.06 137 GLY B O 1
ATOM 2250 N N . THR B 1 138 ? 8.633 15.406 -4.875 1 95.88 138 THR B N 1
ATOM 2251 C CA . THR B 1 138 ? 8.984 14.383 -5.855 1 95.88 138 THR B CA 1
ATOM 2252 C C . THR B 1 138 ? 8.016 13.203 -5.781 1 95.88 138 THR B C 1
ATOM 2254 O O . THR B 1 138 ? 7.605 12.672 -6.812 1 95.88 138 THR B O 1
ATOM 2257 N N . ILE B 1 139 ? 7.625 12.867 -4.578 1 96.5 139 ILE B N 1
ATOM 2258 C CA . ILE B 1 139 ? 6.715 11.742 -4.387 1 96.5 139 ILE B CA 1
ATOM 2259 C C . ILE B 1 139 ? 5.402 12.008 -5.113 1 96.5 139 ILE B C 1
ATOM 2261 O O . ILE B 1 139 ? 4.941 11.18 -5.906 1 96.5 139 ILE B O 1
ATOM 2265 N N . ALA B 1 140 ? 4.859 13.141 -4.91 1 95.44 140 ALA B N 1
ATOM 2266 C CA . ALA B 1 140 ? 3.576 13.492 -5.516 1 95.44 140 ALA B CA 1
ATOM 2267 C C . ALA B 1 140 ? 3.668 13.484 -7.039 1 95.44 140 ALA B C 1
ATOM 2269 O O . ALA B 1 140 ? 2.803 12.922 -7.715 1 95.44 140 ALA B O 1
ATOM 2270 N N . LYS B 1 141 ? 4.711 14.078 -7.57 1 96.5 141 LYS B N 1
ATOM 2271 C CA . LYS B 1 141 ? 4.863 14.188 -9.023 1 96.5 141 LYS B CA 1
ATOM 2272 C C . LYS B 1 141 ? 5.055 12.812 -9.656 1 96.5 141 LYS B C 1
ATOM 2274 O O . LYS B 1 141 ? 4.336 12.453 -10.586 1 96.5 141 LYS B O 1
ATOM 2279 N N . VAL B 1 142 ? 6 12.008 -9.164 1 97.38 142 VAL B N 1
ATOM 2280 C CA . VAL B 1 142 ? 6.355 10.719 -9.75 1 97.38 142 VAL B CA 1
ATOM 2281 C C . VAL B 1 142 ? 5.188 9.742 -9.617 1 97.38 142 VAL B C 1
ATOM 2283 O O . VAL B 1 142 ? 4.844 9.039 -10.57 1 97.38 142 VAL B O 1
ATOM 2286 N N . MET B 1 143 ? 4.559 9.711 -8.461 1 96.19 143 MET B N 1
ATOM 2287 C CA . MET B 1 143 ? 3.469 8.766 -8.242 1 96.19 143 MET B CA 1
ATOM 2288 C C . MET B 1 143 ? 2.229 9.164 -9.031 1 96.19 143 MET B C 1
ATOM 2290 O O . MET B 1 143 ? 1.465 8.305 -9.477 1 96.19 143 MET B O 1
ATOM 2294 N N . ALA B 1 144 ? 2.043 10.445 -9.227 1 94.44 144 ALA B N 1
ATOM 2295 C CA . ALA B 1 144 ? 0.955 10.891 -10.094 1 94.44 144 ALA B CA 1
ATOM 2296 C C . ALA B 1 144 ? 1.163 10.406 -11.523 1 94.44 144 ALA B C 1
ATOM 2298 O O . ALA B 1 144 ? 0.235 9.891 -12.156 1 94.44 14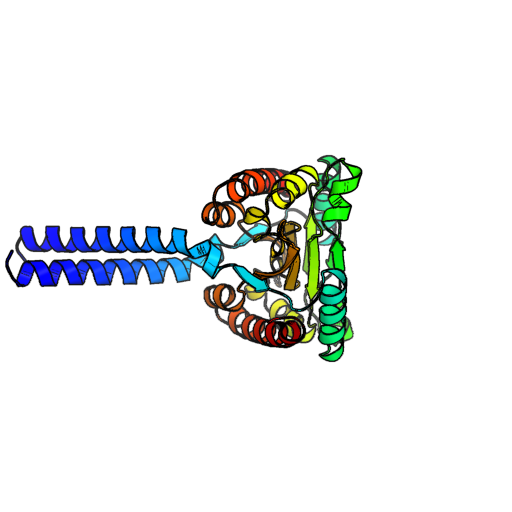4 ALA B O 1
ATOM 2299 N N . ASP B 1 145 ? 2.354 10.578 -12.008 1 96.69 145 ASP B N 1
ATOM 2300 C CA . ASP B 1 145 ? 2.676 10.102 -13.352 1 96.69 145 ASP B CA 1
ATOM 2301 C C . ASP B 1 145 ? 2.479 8.594 -13.461 1 96.69 145 ASP B C 1
ATOM 2303 O O . ASP B 1 145 ? 1.865 8.109 -14.414 1 96.69 145 ASP B O 1
ATOM 2307 N N . ALA B 1 146 ? 3.012 7.84 -12.461 1 97.25 146 ALA B N 1
ATOM 2308 C CA . ALA B 1 146 ? 2.893 6.383 -12.461 1 97.25 146 ALA B CA 1
ATOM 2309 C C . ALA B 1 146 ? 1.429 5.953 -12.422 1 97.25 146 ALA B C 1
ATOM 2311 O O . ALA B 1 146 ? 1.029 5.023 -13.133 1 97.25 146 ALA B O 1
ATOM 2312 N N . THR B 1 147 ? 0.678 6.664 -11.625 1 96.12 147 THR B N 1
ATOM 2313 C CA . THR B 1 147 ? -0.742 6.352 -11.5 1 96.12 147 THR B CA 1
ATOM 2314 C C . THR B 1 147 ? -1.458 6.559 -12.836 1 96.12 147 THR B C 1
ATOM 2316 O O . THR B 1 147 ? -2.252 5.711 -13.25 1 96.12 147 THR B O 1
ATOM 2319 N N . GLU B 1 148 ? -1.207 7.656 -13.461 1 96.06 148 GLU B N 1
ATOM 2320 C CA . GLU B 1 148 ? -1.83 7.941 -14.75 1 96.06 148 GLU B CA 1
ATOM 2321 C C . GLU B 1 148 ? -1.492 6.863 -15.773 1 96.06 148 GLU B C 1
ATOM 2323 O O . GLU B 1 148 ? -2.363 6.414 -16.531 1 96.06 148 GLU B O 1
ATOM 2328 N N . GLU B 1 149 ? -0.284 6.469 -15.82 1 97.62 149 GLU B N 1
ATOM 2329 C CA . GLU B 1 149 ? 0.132 5.422 -16.75 1 97.62 149 GLU B CA 1
ATOM 2330 C C . GLU B 1 149 ? -0.516 4.082 -16.406 1 97.62 149 GLU B C 1
ATOM 2332 O O . GLU B 1 149 ? -0.948 3.346 -17.281 1 97.62 149 GLU B O 1
ATOM 2337 N N . ASN B 1 150 ? -0.605 3.779 -15.102 1 97.38 150 ASN B N 1
ATOM 2338 C CA . ASN B 1 150 ? -1.271 2.553 -14.68 1 97.38 150 ASN B CA 1
ATOM 2339 C C . ASN B 1 150 ? -2.744 2.549 -15.07 1 97.38 150 ASN B C 1
ATOM 2341 O O . ASN B 1 150 ? -3.283 1.516 -15.469 1 97.38 150 ASN B O 1
ATOM 2345 N N . GLU B 1 151 ? -3.344 3.729 -14.906 1 97.12 151 GLU B N 1
ATOM 2346 C CA . GLU B 1 151 ? -4.742 3.826 -15.312 1 97.12 151 GLU B CA 1
ATOM 2347 C C . GLU B 1 151 ? -4.906 3.596 -16.812 1 97.12 151 GLU B C 1
ATOM 2349 O O . GLU B 1 151 ? -5.891 3 -17.25 1 97.12 151 GLU B O 1
ATOM 2354 N N . THR B 1 152 ? -3.973 4.055 -17.594 1 96.81 152 THR B N 1
ATOM 2355 C CA . THR B 1 152 ? -3.994 3.818 -19.031 1 96.81 152 THR B CA 1
ATOM 2356 C C . THR B 1 152 ? -3.873 2.328 -19.344 1 96.81 152 THR B C 1
ATOM 2358 O O . THR B 1 152 ? -4.574 1.807 -20.203 1 96.81 152 THR B O 1
ATOM 2361 N N . ILE B 1 153 ? -2.998 1.641 -18.625 1 97.88 153 ILE B N 1
ATOM 2362 C CA . ILE B 1 153 ? -2.826 0.201 -18.781 1 97.88 153 ILE B CA 1
ATOM 2363 C C . ILE B 1 153 ? -4.133 -0.516 -18.453 1 97.88 153 ILE B C 1
ATOM 2365 O O . ILE B 1 153 ? -4.547 -1.427 -19.172 1 97.88 153 ILE B O 1
ATOM 2369 N N . LEU B 1 154 ? -4.84 -0.053 -17.406 1 98.31 154 LEU B N 1
ATOM 2370 C CA . LEU B 1 154 ? -6.027 -0.732 -16.906 1 98.31 154 LEU B CA 1
ATOM 2371 C C . LEU B 1 154 ? -7.223 -0.494 -17.828 1 98.31 154 LEU B C 1
ATOM 2373 O O . LEU B 1 154 ? -8.188 -1.254 -17.797 1 98.31 154 LEU B O 1
ATOM 2377 N N . LYS B 1 155 ? -7.172 0.571 -18.656 1 96.94 155 LYS B N 1
ATOM 2378 C CA . LYS B 1 155 ? -8.258 0.845 -19.594 1 96.94 155 LYS B CA 1
ATOM 2379 C C . LYS B 1 155 ? -8.492 -0.339 -20.531 1 96.94 155 LYS B C 1
ATOM 2381 O O . LYS B 1 155 ? -9.602 -0.517 -21.047 1 96.94 155 LYS B O 1
ATOM 2386 N N . SER B 1 156 ? -7.473 -1.109 -20.688 1 95.44 156 SER B N 1
ATOM 2387 C CA . SER B 1 156 ? -7.562 -2.258 -21.578 1 95.44 156 SER B CA 1
ATOM 2388 C C . SER B 1 156 ? -8.555 -3.289 -21.062 1 95.44 156 SER B C 1
ATOM 2390 O O . SER B 1 156 ? -9.055 -4.125 -21.812 1 95.44 156 SER B O 1
ATOM 2392 N N . VAL B 1 157 ? -8.867 -3.24 -19.734 1 98.19 157 VAL B N 1
ATOM 2393 C CA . VAL B 1 157 ? -9.695 -4.312 -19.188 1 98.19 157 VAL B CA 1
ATOM 2394 C C . VAL B 1 157 ? -10.93 -3.723 -18.516 1 98.19 157 VAL B C 1
ATOM 2396 O O . VAL B 1 157 ? -11.883 -4.445 -18.203 1 98.19 157 VAL B O 1
ATOM 2399 N N . LEU B 1 158 ? -10.969 -2.406 -18.266 1 97.06 158 LEU B N 1
ATOM 2400 C CA . LEU B 1 158 ? -12.039 -1.803 -17.484 1 97.06 158 LEU B CA 1
ATOM 2401 C C . LEU B 1 158 ? -13.234 -1.455 -18.359 1 97.06 158 LEU B C 1
ATOM 2403 O O . LEU B 1 158 ? -13.07 -1.218 -19.562 1 97.06 158 LEU B O 1
ATOM 2407 N N . ASN B 1 159 ? -14.352 -1.388 -17.766 1 85.38 159 ASN B N 1
ATOM 2408 C CA . ASN B 1 159 ? -15.594 -1.018 -18.438 1 85.38 159 ASN B CA 1
ATOM 2409 C C . ASN B 1 159 ? -15.727 0.497 -18.578 1 85.38 159 ASN B C 1
ATOM 2411 O O . ASN B 1 159 ? -15.258 1.247 -17.719 1 85.38 159 ASN B O 1
#

Nearest PDB structures (foldseek):
  7tj1-assembly1_C  TM=8.984E-01  e=4.092E-11  Brucella abortus 2308
  1q9u-assembly1_B  TM=8.862E-01  e=2.512E-10  Geobacillus stearothermophilus
  1j3m-assembly1_B  TM=7.775E-01  e=5.078E-08  Thermus thermophilus
  5l07-assembly1_A  TM=1.871E-01  e=2.947E+00  Yersinia enterocolitica
  7tj1-assembly1_C  TM=8.984E-01  e=3.789E-11  Brucella abortus 2308

Foldseek 3Di:
DDPVVVVVVVVVVVVVVVVVVVVCVVCVVVQFKDKFFWPDAQVVLVVLLCVLLVVVPKDWPDKDFPQVVCVVVPDHDFTKIKIFIDDVVLVCLQVVDPLSCVCCVCPDFIWMWTADPVGIIMIMGTPLQVVQVVSDDSSNVSSNVVVVVSVVSSVSTGD/DDPVVVVVVVVVVVVVVVVVVVVCVVCVVVQFKDKFFWPDAQVVLVVLLCVLLVVVPKDWPDKDFPQVVCVVVPDHDFTKIKTFIDDVVLVCLQVVDPLSCVCCVCPDFIWMWTADPVGIIMIMGTPLQVVQVVSDDSSNVSSNVVVVVSVVSSVSTGD

pLDDT: mean 94.9, std 4.98, range [57.28, 98.88]

Radius of gyration: 21.71 Å; Cα contacts (8 Å, |Δi|>4): 564; chains: 2; bounding box: 56×66×50 Å

Sequence (318 aa):
MSKKLIVTGIGGFVVGVGAMMLTAFSAAPKLMIVEDESRYAFEETIERVEATATEHGWKVPTVHMLHDAVTPYGYEVGRVAVLELCQPHHAAKILAEDRAKVVTSLMPCRISVYETSDGRVVVSRMNTHLMAQAFGGTIAKVMADATEENETILKSVLNMSKKLIVTGIGGFVVGVGAMMLTAFSAAPKLMIVEDESRYAFEETIERVEATATEHGWKVPTVHMLHDAVTPYGYEVGRVAVLELCQPHHAAKILAEDRAKVVTSLMPCRISVYETSDGRVVVSRMNTHLMAQAFGGTIAKVMADATEENETILKSVLN

InterPro domains:
  IPR005180 Domain of unknown function DUF302 [PF03625] (37-154)
  IPR005180 Domain of unknown function DUF302 [cd14797] (33-157)
  IPR035923 TT1751-like domain superfamily [G3DSA:3.30.310.70] (33-157)
  IPR035923 TT1751-like domain superfamily [SSF103247] (32-157)

Secondary structure (DSSP, 8-state):
--HHHHHHHHHHHHHHHHHHHHHHHHHHHHHHEEEEEBSS-HHHHHHHHHHHHHHTT-B---EEEHHHHHGGGT-----EEEEEEB-HHHHHHHHT-GGGGGGGGGPSEEEEEEE-TTS-EEEEEE-HHHHHHHH-HHHHHHHHHHHHHHHHHHTTTB-/--HHHHHHHHHHHHHHHHHHHHHHHHHHHHHHEEEEEBSS-HHHHHHHHHHHHHHTT-B---EEEHHHHHGGGT-----EEEEEEB-HHHHHHHHT-GGGGGGGGGPSEEEEEEE-TTS-EEEEEE-HHHHHHHH-HHHHHHHHHHHHHHHHHHTTTB-

Organism: NCBI:txid713585

Solvent-accessible surface area (backbone atoms only — not comparable to full-atom values): 16134 Å² total; per-residue (Å²): 130,60,71,65,50,54,55,36,21,51,49,19,20,54,52,20,37,51,52,46,51,54,48,47,44,67,42,37,46,68,60,45,34,43,75,42,51,40,75,41,55,68,68,57,38,53,54,49,42,53,50,42,31,45,74,72,68,30,44,66,88,45,73,43,54,53,37,69,63,21,37,85,76,74,45,86,47,58,60,35,35,28,38,30,41,41,46,45,70,56,52,42,61,37,52,64,32,68,84,39,44,64,55,42,30,64,47,61,42,44,38,15,41,32,46,40,94,87,68,48,26,36,40,22,24,62,33,45,51,65,56,22,55,41,64,33,71,68,46,21,54,47,38,35,54,52,40,53,52,49,52,58,35,45,55,78,38,45,112,132,61,71,67,51,54,54,36,21,51,50,19,21,53,50,20,36,51,51,47,53,54,49,48,45,68,43,37,48,67,60,45,35,44,74,43,51,40,77,42,55,67,68,57,39,54,51,50,42,53,51,41,30,46,74,72,67,30,44,66,88,45,73,43,54,54,36,68,62,22,38,87,77,72,46,84,49,59,59,34,35,27,38,30,43,41,44,46,70,57,51,43,62,37,51,66,32,69,84,42,45,63,53,43,31,64,49,62,44,45,38,14,40,34,46,41,95,87,67,49,26,36,38,23,24,62,33,44,51,65,58,22,54,41,65,33,73,66,47,21,55,47,38,35,52,51,41,55,52,50,51,57,35,46,54,79,38,46,113